Protein AF-0000000074207553 (afdb_homodimer)

Foldseek 3Di:
DQPPVNVCVVVVVVVVVCVCPVVLAPVVDDDQPDHPVLLVVQQQCVQVPWAFLVLVCLQPVDDSVVSVVVVVVCVVVPQKDWDDPPVRDPTITIHGDPVNVVSNVVSVVVVVVVVCVVCVVPDPVVVVVVVVVVVVVVVVVCVVVVHDGGDD/DQPPVNVCVVVVVVVVVCVQPVCLAVVCVVPQPDHPVLLVVQQQCVQVPWAFLVLVCLQPVDDSVVSVVVVVVCVVVPQKDWDDPPVRDPTITIHGDPVNVVSNVVSVVVVVVVVCVVCVVPDPVVVVVVVVVVVVVVVVVCVVVVHDGGDD

Nearest PDB structures (foldseek):
  4zzl-assembly1_B  TM=7.828E-01  e=1.624E-05  Pseudomonas aeruginosa
  4zzl-assembly1_A  TM=8.263E-01  e=2.729E-05  Pseudomonas aeruginosa
  1lnw-assembly7_A  TM=7.487E-01  e=3.315E-05  Pseudomonas aeruginosa
  5h3r-assembly1_B  TM=6.814E-01  e=2.729E-05  Escherichia coli K-12
  7kfq-assembly1_A  TM=6.808E-01  e=2.912E-05  Variovorax paradoxus

Organism: NCBI:txid88382

Sequence (304 aa):
MTSSIDRIEYEGMLFGRHLTTLPAGRSRRRGGLLDPSAYVLLSLLEAGGPSTIAELTAATGLDASTLNRQTAALRKAELAERFDDPEGGPARKLRLSEHGQQQLDEERQASRDSLADLVDDWPEEDRSQFAELLARCNRALEERSGRYWPRPMTSSIDRIEYEGMLFGRHLTTLPAGRSRRRGGLLDPSAYVLLSLLEAGGPSTIAELTAATGLDASTLNRQTAALRKAELAERFDDPEGGPARKLRLSEHGQQQLDEERQASRDSLADLVDDWPEEDRSQFAELLARCNRALEERSGRYWPRP

InterPro domains:
  IPR000835 MarR-type HTH domain [PF12802] (34-88)
  IPR000835 MarR-type HTH domain [SM00347] (26-127)
  IPR036388 Winged helix-like DNA-binding domain superfamily [G3DSA:1.10.10.10] (2-140)
  IPR036390 Winged helix DNA-binding domain superfamily [SSF46785] (25-142)
  IPR052526 HTH-type transcriptional regulators in bedaquiline tolerance [PTHR39515] (34-139)

Structure (mmCIF, N/CA/C/O backbone):
data_AF-0000000074207553-model_v1
#
loop_
_entity.id
_entity.type
_entity.pdbx_description
1 polymer 'DNA-binding MarR family transcriptional regulator'
#
loop_
_atom_site.group_PDB
_atom_site.id
_atom_site.type_symbol
_atom_site.label_atom_id
_atom_site.label_alt_id
_atom_site.label_comp_id
_atom_site.label_asym_id
_atom_site.label_entity_id
_atom_site.label_seq_id
_atom_site.pdbx_PDB_ins_code
_atom_site.Cartn_x
_atom_site.Cartn_y
_atom_site.Cartn_z
_atom_site.occupancy
_atom_site.B_iso_or_equiv
_atom_site.auth_seq_id
_atom_site.auth_comp_id
_atom_site.auth_asym_id
_atom_site.auth_atom_id
_atom_site.pdbx_PDB_model_num
ATOM 1 N N . MET A 1 1 ? 17.469 14.281 14.258 1 50.38 1 MET A N 1
ATOM 2 C CA . MET A 1 1 ? 17.547 13.688 12.93 1 50.38 1 MET A CA 1
ATOM 3 C C . MET A 1 1 ? 16.562 12.531 12.789 1 50.38 1 MET A C 1
ATOM 5 O O . MET A 1 1 ? 16.484 11.664 13.664 1 50.38 1 MET A O 1
ATOM 9 N N . THR A 1 2 ? 15.594 12.695 11.945 1 77.69 2 THR A N 1
ATOM 10 C CA . THR A 1 2 ? 14.586 11.656 11.859 1 77.69 2 THR A CA 1
ATOM 11 C C . THR A 1 2 ? 15.219 10.312 11.508 1 77.69 2 THR A C 1
ATOM 13 O O . THR A 1 2 ? 16.016 10.227 10.578 1 77.69 2 THR A O 1
ATOM 16 N N . SER A 1 3 ? 15.297 9.391 12.477 1 92.56 3 SER A N 1
ATOM 17 C CA . SER A 1 3 ? 15.867 8.062 12.281 1 92.56 3 SER A CA 1
ATOM 18 C C . SER A 1 3 ? 15.422 7.465 10.945 1 92.56 3 SER A C 1
ATOM 20 O O . SER A 1 3 ? 14.469 7.945 10.336 1 92.56 3 SER A O 1
ATOM 22 N N . SER A 1 4 ? 16.312 6.602 10.469 1 96.25 4 SER A N 1
ATOM 23 C CA . SER A 1 4 ? 15.938 5.883 9.25 1 96.25 4 SER A CA 1
ATOM 24 C C . SER A 1 4 ? 14.594 5.18 9.43 1 96.25 4 SER A C 1
ATOM 26 O O . SER A 1 4 ? 13.805 5.094 8.484 1 96.25 4 SER A O 1
ATOM 28 N N . ILE A 1 5 ? 14.305 4.754 10.648 1 95.88 5 ILE A N 1
ATOM 29 C CA . ILE A 1 5 ? 13.047 4.07 10.93 1 95.88 5 ILE A CA 1
ATOM 30 C C . ILE A 1 5 ? 11.883 5.043 10.766 1 95.88 5 ILE A C 1
ATOM 32 O O . ILE A 1 5 ? 10.852 4.695 10.188 1 95.88 5 ILE A O 1
ATOM 36 N N . ASP A 1 6 ? 12.094 6.285 11.289 1 95.94 6 ASP A N 1
ATOM 37 C CA . ASP A 1 6 ? 11.055 7.301 11.156 1 95.94 6 ASP A CA 1
ATOM 38 C C . ASP A 1 6 ? 10.758 7.602 9.688 1 95.94 6 ASP A C 1
ATOM 40 O O . ASP A 1 6 ? 9.594 7.734 9.305 1 95.94 6 ASP A O 1
ATOM 44 N N . ARG A 1 7 ? 11.789 7.691 8.938 1 96.12 7 ARG A N 1
ATOM 45 C CA . ARG A 1 7 ? 11.641 8.016 7.523 1 96.12 7 ARG A CA 1
ATOM 46 C C . ARG A 1 7 ? 11.008 6.855 6.762 1 96.12 7 ARG A C 1
ATOM 48 O O . ARG A 1 7 ? 10.164 7.066 5.891 1 96.12 7 ARG A O 1
ATOM 55 N N . ILE A 1 8 ? 11.367 5.578 7.039 1 96.38 8 ILE A N 1
ATOM 56 C CA . ILE A 1 8 ? 10.773 4.418 6.391 1 96.38 8 ILE A CA 1
ATOM 57 C C . ILE A 1 8 ? 9.281 4.34 6.734 1 96.38 8 ILE A C 1
ATOM 59 O O . ILE A 1 8 ? 8.453 4.043 5.871 1 96.38 8 ILE A O 1
ATOM 63 N N . GLU A 1 9 ? 9.008 4.605 7.984 1 94.69 9 GLU A N 1
ATOM 64 C CA . GLU A 1 9 ? 7.613 4.57 8.414 1 94.69 9 GLU A CA 1
ATOM 65 C C . GLU A 1 9 ? 6.766 5.562 7.621 1 94.69 9 GLU A C 1
ATOM 67 O O . GLU A 1 9 ? 5.73 5.195 7.062 1 94.69 9 GLU A O 1
ATOM 72 N N . TYR A 1 10 ? 7.203 6.801 7.555 1 95 10 TYR A N 1
ATOM 73 C CA . TYR A 1 10 ? 6.422 7.844 6.898 1 95 10 TYR A CA 1
ATOM 74 C C . TYR A 1 10 ? 6.371 7.617 5.391 1 95 10 TYR A C 1
ATOM 76 O O . TYR A 1 10 ? 5.297 7.668 4.785 1 95 10 TYR A O 1
ATOM 84 N N . GLU A 1 11 ? 7.508 7.355 4.781 1 95.88 11 GLU A N 1
ATOM 85 C CA . GLU A 1 11 ? 7.555 7.164 3.334 1 95.88 11 GLU A CA 1
ATOM 86 C C . GLU A 1 11 ? 6.887 5.852 2.93 1 95.88 11 GLU A C 1
ATOM 88 O O . GLU A 1 11 ? 6.312 5.75 1.843 1 95.88 11 GLU A O 1
ATOM 93 N N . GLY A 1 12 ? 6.98 4.836 3.811 1 94.25 12 GLY A N 1
ATOM 94 C CA . GLY A 1 12 ? 6.23 3.607 3.594 1 94.25 12 GLY A CA 1
ATOM 95 C C . GLY A 1 12 ? 4.73 3.814 3.602 1 94.25 12 GLY A C 1
ATOM 96 O O . GLY A 1 12 ? 4.016 3.254 2.768 1 94.25 12 GLY A O 1
ATOM 97 N N . MET A 1 13 ? 4.266 4.602 4.52 1 91.94 13 MET A N 1
ATOM 98 C CA . MET A 1 13 ? 2.85 4.953 4.574 1 91.94 13 MET A CA 1
ATOM 99 C C . MET A 1 13 ? 2.406 5.629 3.281 1 91.94 13 MET A C 1
ATOM 101 O O . MET A 1 13 ? 1.384 5.258 2.701 1 91.94 13 MET A O 1
ATOM 105 N N . LEU A 1 14 ? 3.215 6.602 2.809 1 92.31 14 LEU A N 1
ATOM 106 C CA . LEU A 1 14 ? 2.881 7.324 1.585 1 92.31 14 LEU A CA 1
ATOM 107 C C . LEU A 1 14 ? 2.93 6.395 0.376 1 92.31 14 LEU A C 1
ATOM 109 O O . LEU A 1 14 ? 2.074 6.477 -0.508 1 92.31 14 LEU A O 1
ATOM 113 N N . PHE A 1 15 ? 3.938 5.516 0.337 1 91.88 15 PHE A N 1
ATOM 114 C CA . PHE A 1 15 ? 4.082 4.555 -0.75 1 91.88 15 PHE A CA 1
ATOM 115 C C . PHE A 1 15 ? 2.873 3.631 -0.82 1 91.88 15 PHE A C 1
ATOM 117 O O . PHE A 1 15 ? 2.342 3.375 -1.902 1 91.88 15 PHE A O 1
ATOM 124 N N . GLY A 1 16 ? 2.453 3.131 0.359 1 87.75 16 GLY A N 1
ATOM 125 C CA . GLY A 1 16 ? 1.265 2.297 0.431 1 87.75 16 GLY A CA 1
ATOM 126 C C . GLY A 1 16 ? 0.012 3.002 -0.056 1 87.75 16 GLY A C 1
ATOM 127 O O . GLY A 1 16 ? -0.792 2.416 -0.784 1 87.75 16 GLY A O 1
ATOM 128 N N . ARG A 1 17 ? -0.16 4.199 0.29 1 84.06 17 ARG A N 1
ATOM 129 C CA . ARG A 1 17 ? -1.312 4.988 -0.134 1 84.06 17 ARG A CA 1
ATOM 130 C C . ARG A 1 17 ? -1.323 5.168 -1.647 1 84.06 17 ARG A C 1
ATOM 132 O O . ARG A 1 17 ? -2.377 5.078 -2.281 1 84.06 17 ARG A O 1
ATOM 139 N N . HIS A 1 18 ? -0.189 5.457 -2.234 1 81.56 18 HIS A N 1
ATOM 140 C CA . HIS A 1 18 ? -0.084 5.672 -3.672 1 81.56 18 HIS A CA 1
ATOM 141 C C . HIS A 1 18 ? -0.428 4.406 -4.445 1 81.56 18 HIS A C 1
ATOM 143 O O . HIS A 1 18 ? -1.018 4.473 -5.527 1 81.56 18 HIS A O 1
ATOM 149 N N . LEU A 1 19 ? -0.091 3.338 -3.857 1 77.38 19 LEU A N 1
ATOM 150 C CA . LEU A 1 19 ? -0.333 2.066 -4.531 1 77.38 19 LEU A CA 1
ATOM 151 C C . LEU A 1 19 ? -1.82 1.733 -4.543 1 77.38 19 LEU A C 1
ATOM 153 O O . LEU A 1 19 ? -2.303 1.065 -5.461 1 77.38 19 LEU A O 1
ATOM 157 N N . THR A 1 20 ? -2.48 2.25 -3.531 1 67.69 20 THR A N 1
ATOM 158 C CA . THR A 1 20 ? -3.914 1.981 -3.465 1 67.69 20 THR A CA 1
ATOM 159 C C . THR A 1 20 ? -4.699 3.043 -4.23 1 67.69 20 THR A C 1
ATOM 161 O O . THR A 1 20 ? -5.828 2.801 -4.656 1 67.69 20 THR A O 1
ATOM 164 N N . THR A 1 21 ? -4.207 4.32 -4.293 1 61.66 21 THR A N 1
ATOM 165 C CA . THR A 1 21 ? -4.914 5.418 -4.941 1 61.66 21 THR A CA 1
ATOM 166 C C . THR A 1 21 ? -4.52 5.523 -6.414 1 61.66 21 THR A C 1
ATOM 168 O O . THR A 1 21 ? -5.219 6.156 -7.207 1 61.66 21 THR A O 1
ATOM 171 N N . LEU A 1 22 ? -3.17 5.258 -6.668 1 51.84 22 LEU A N 1
ATOM 172 C CA . LEU A 1 22 ? -2.809 5.406 -8.07 1 51.84 22 LEU A CA 1
ATOM 173 C C . LEU A 1 22 ? -3.844 4.742 -8.977 1 51.84 22 LEU A C 1
ATOM 175 O O . LEU A 1 22 ? -4.406 3.705 -8.617 1 51.84 22 LEU A O 1
ATOM 179 N N . PRO A 1 23 ? -4.336 5.609 -9.742 1 42.75 23 PRO A N 1
ATOM 180 C CA . PRO A 1 23 ? -5.336 5.121 -10.695 1 42.75 23 PRO A CA 1
ATOM 181 C C . PRO A 1 23 ? -5.043 3.699 -11.18 1 42.75 23 PRO A C 1
ATOM 183 O O . PRO A 1 23 ? -5.859 3.105 -11.891 1 42.75 23 PRO A O 1
ATOM 186 N N . ALA A 1 24 ? -3.871 3.242 -11.086 1 38.88 24 ALA A N 1
ATOM 187 C CA . ALA A 1 24 ? -4.094 1.86 -11.5 1 38.88 24 ALA A CA 1
ATOM 188 C C . ALA A 1 24 ? -5.07 1.156 -10.562 1 38.88 24 ALA A C 1
ATOM 190 O O . ALA A 1 24 ? -5.797 0.251 -10.984 1 38.88 24 ALA A O 1
ATOM 191 N N . GLY A 1 25 ? -4.797 1.213 -9.164 1 36.19 25 GLY A N 1
ATOM 192 C CA . GLY A 1 25 ? -5.637 0.43 -8.266 1 36.19 25 GLY A CA 1
ATOM 193 C C . GLY A 1 25 ? -7.043 0.983 -8.133 1 36.19 25 GLY A C 1
ATOM 194 O O . GLY A 1 25 ? -7.859 0.433 -7.395 1 36.19 25 GLY A O 1
ATOM 195 N N . ARG A 1 26 ? -7.18 2.379 -7.719 1 39.16 26 ARG A N 1
ATOM 196 C CA . ARG A 1 26 ? -8.602 2.719 -7.688 1 39.16 26 ARG A CA 1
ATOM 197 C C . ARG A 1 26 ? -9.32 2.176 -8.914 1 39.16 26 ARG A C 1
ATOM 199 O O . ARG A 1 26 ? -9.016 2.572 -10.047 1 39.16 26 ARG A O 1
ATOM 206 N N . SER A 1 27 ? -9.664 1.078 -8.828 1 37.16 27 SER A N 1
ATOM 207 C CA . SER A 1 27 ? -10.703 0.58 -9.719 1 37.16 27 SER A CA 1
ATOM 208 C C . SER A 1 27 ? -11.727 1.664 -10.031 1 37.16 27 SER A C 1
ATOM 210 O O . SER A 1 27 ? -12.617 1.465 -10.859 1 37.16 27 SER A O 1
ATOM 212 N N . ARG A 1 28 ? -12.25 2.473 -8.945 1 38.28 28 ARG A N 1
ATOM 213 C CA . ARG A 1 28 ? -13.289 2.992 -9.836 1 38.28 28 ARG A CA 1
ATOM 214 C C . ARG A 1 28 ? -12.672 3.676 -11.047 1 38.28 28 ARG A C 1
ATOM 216 O O . ARG A 1 28 ? -13.312 4.527 -11.68 1 38.28 28 ARG A O 1
ATOM 223 N N . ARG A 1 29 ? -11.453 4.125 -11.156 1 35.69 29 ARG A N 1
ATOM 224 C CA . ARG A 1 29 ? -11.273 4.855 -12.398 1 35.69 29 ARG A CA 1
ATOM 225 C C . ARG A 1 29 ? -11.922 4.121 -13.57 1 35.69 29 ARG A C 1
ATOM 227 O O . ARG A 1 29 ? -12.008 2.891 -13.562 1 35.69 29 ARG A O 1
ATOM 234 N N . ARG A 1 30 ? -12.148 4.707 -14.484 1 37.94 30 ARG A N 1
ATOM 235 C CA . ARG A 1 30 ? -12.383 4.797 -15.922 1 37.94 30 ARG A CA 1
ATOM 236 C C . ARG A 1 30 ? -11.219 4.191 -16.703 1 37.94 30 ARG A C 1
ATOM 238 O O . ARG A 1 30 ? -10.164 4.805 -16.828 1 37.94 30 ARG A O 1
ATOM 245 N N . GLY A 1 31 ? -11.039 2.852 -16.547 1 47.56 31 GLY A N 1
ATOM 246 C CA . GLY A 1 31 ? -10.383 2.082 -17.594 1 47.56 31 GLY A CA 1
ATOM 247 C C . GLY A 1 31 ? -9.5 0.973 -17.047 1 47.56 31 GLY A C 1
ATOM 248 O O . GLY A 1 31 ? -8.75 0.347 -17.797 1 47.56 31 GLY A O 1
ATOM 249 N N . GLY A 1 32 ? -9.156 0.855 -15.609 1 57.97 32 GLY A N 1
ATOM 250 C CA . GLY A 1 32 ? -8.406 -0.344 -15.266 1 57.97 32 GLY A CA 1
ATOM 251 C C . GLY A 1 32 ? -9.25 -1.604 -15.289 1 57.97 32 GLY A C 1
ATOM 252 O O . GLY A 1 32 ? -10.461 -1.552 -15.055 1 57.97 32 GLY A O 1
ATOM 253 N N . LEU A 1 33 ? -8.539 -2.684 -15.789 1 65.12 33 LEU A N 1
ATOM 254 C CA . LEU A 1 33 ? -9.25 -3.916 -16.109 1 65.12 33 LEU A CA 1
ATOM 255 C C . LEU A 1 33 ? -9.555 -4.715 -14.852 1 65.12 33 LEU A C 1
ATOM 257 O O . LEU A 1 33 ? -10.57 -5.406 -14.781 1 65.12 33 LEU A O 1
ATOM 261 N N . LEU A 1 34 ? -8.656 -4.5 -13.68 1 83.38 34 LEU A N 1
ATOM 262 C CA . LEU A 1 34 ? -8.789 -5.332 -12.484 1 83.38 34 LEU A CA 1
ATOM 263 C C . LEU A 1 34 ? -8.812 -4.473 -11.227 1 83.38 34 LEU A C 1
ATOM 265 O O . LEU A 1 34 ? -8.055 -3.506 -11.109 1 83.38 34 LEU A O 1
ATOM 269 N N . ASP A 1 35 ? -9.711 -4.773 -10.297 1 85.88 35 ASP A N 1
ATOM 270 C CA . ASP A 1 35 ? -9.586 -4.16 -8.977 1 85.88 35 ASP A CA 1
ATOM 271 C C . ASP A 1 35 ? -8.336 -4.664 -8.25 1 85.88 35 ASP A C 1
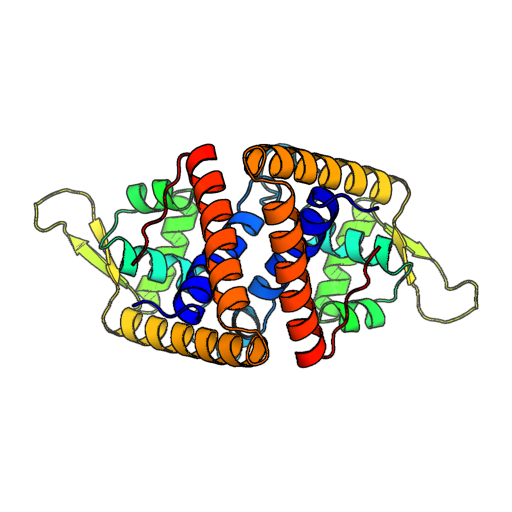ATOM 273 O O . ASP A 1 35 ? -7.773 -5.695 -8.617 1 85.88 35 ASP A O 1
ATOM 277 N N . PRO A 1 36 ? -7.891 -3.922 -7.223 1 86.94 36 PRO A N 1
ATOM 278 C CA . PRO A 1 36 ? -6.641 -4.277 -6.547 1 86.94 36 PRO A CA 1
ATOM 279 C C . PRO A 1 36 ? -6.656 -5.691 -5.977 1 86.94 36 PRO A C 1
ATOM 281 O O . PRO A 1 36 ? -5.656 -6.41 -6.062 1 86.94 36 PRO A O 1
ATOM 284 N N . SER A 1 37 ? -7.77 -6.055 -5.34 1 89.25 37 SER A N 1
ATOM 285 C CA . SER A 1 37 ? -7.836 -7.402 -4.781 1 89.25 37 SER A CA 1
ATOM 286 C C . SER A 1 37 ? -7.754 -8.461 -5.875 1 89.25 37 SER A C 1
ATOM 288 O O . SER A 1 37 ? -7.145 -9.516 -5.68 1 89.25 37 SER A O 1
ATOM 290 N N . ALA A 1 38 ? -8.43 -8.188 -7.035 1 93.5 38 ALA A N 1
ATOM 291 C CA . ALA A 1 38 ? -8.359 -9.102 -8.172 1 93.5 38 ALA A CA 1
ATOM 292 C C . ALA A 1 38 ? -6.93 -9.219 -8.695 1 93.5 38 ALA A C 1
ATOM 294 O O . ALA A 1 38 ? -6.457 -10.32 -8.984 1 93.5 38 ALA A O 1
ATOM 295 N N . TYR A 1 39 ? -6.289 -8.117 -8.844 1 93.81 39 TYR A N 1
ATOM 296 C CA . TYR A 1 39 ? -4.91 -8.109 -9.32 1 93.81 39 TYR A CA 1
ATOM 297 C C . TYR A 1 39 ? -4.012 -8.953 -8.43 1 93.81 39 TYR A C 1
ATOM 299 O O . TYR A 1 39 ? -3.23 -9.773 -8.914 1 93.81 39 TYR A O 1
ATOM 307 N N . VAL A 1 40 ? -4.098 -8.766 -7.121 1 93 40 VAL A N 1
ATOM 308 C CA . VAL A 1 40 ? -3.27 -9.477 -6.152 1 93 40 VAL A CA 1
ATOM 309 C C . VAL A 1 40 ? -3.58 -10.977 -6.203 1 93 40 VAL A C 1
ATOM 311 O O . VAL A 1 40 ? -2.67 -11.805 -6.27 1 93 40 VAL A O 1
ATOM 314 N N . LEU A 1 41 ? -4.84 -11.336 -6.215 1 95.12 41 LEU A N 1
ATOM 315 C CA . LEU A 1 41 ? -5.227 -12.742 -6.18 1 95.12 41 LEU A CA 1
ATOM 316 C C . LEU A 1 41 ? -4.824 -13.445 -7.469 1 95.12 41 LEU A C 1
ATOM 318 O O . LEU A 1 41 ? -4.352 -14.586 -7.438 1 95.12 41 LEU A O 1
ATOM 322 N N . LEU A 1 42 ? -5.062 -12.773 -8.609 1 96.88 42 LEU A N 1
ATOM 323 C CA . LEU A 1 42 ? -4.66 -13.375 -9.875 1 96.88 42 LEU A CA 1
ATOM 324 C C . LEU A 1 42 ? -3.145 -13.547 -9.938 1 96.88 42 LEU A C 1
ATOM 326 O O . LEU A 1 42 ? -2.65 -14.531 -10.492 1 96.88 42 LEU A O 1
ATOM 330 N N . SER A 1 43 ? -2.434 -12.578 -9.422 1 96.25 43 SER A N 1
ATOM 331 C CA . SER A 1 43 ? -0.981 -12.695 -9.359 1 96.25 43 SER A CA 1
ATOM 332 C C . SER A 1 43 ? -0.557 -13.891 -8.523 1 96.25 43 SER A C 1
ATOM 334 O O . SER A 1 43 ? 0.394 -14.594 -8.867 1 96.25 43 SER A O 1
ATOM 336 N N . LEU A 1 44 ? -1.242 -14.078 -7.41 1 95.56 44 LEU A N 1
ATOM 337 C CA . LEU A 1 44 ? -0.97 -15.211 -6.531 1 95.56 44 LEU A CA 1
ATOM 338 C C . LEU A 1 44 ? -1.215 -16.531 -7.25 1 95.56 44 LEU A C 1
ATOM 340 O O . LEU A 1 44 ? -0.387 -17.438 -7.184 1 95.56 44 LEU A O 1
ATOM 344 N N . LEU A 1 45 ? -2.301 -16.641 -7.934 1 96.56 45 LEU A N 1
ATOM 345 C CA . LEU A 1 45 ? -2.645 -17.859 -8.664 1 96.56 45 LEU A CA 1
ATOM 346 C C . LEU A 1 45 ? -1.647 -18.109 -9.789 1 96.56 45 LEU A C 1
ATOM 348 O O . LEU A 1 45 ? -1.297 -19.266 -10.055 1 96.56 45 LEU A O 1
ATOM 352 N N . GLU A 1 46 ? -1.273 -17.047 -10.453 1 97.31 46 GLU A N 1
ATOM 353 C CA . GLU A 1 46 ? -0.307 -17.203 -11.531 1 97.31 46 GLU A CA 1
ATOM 354 C C . GLU A 1 46 ? 1.024 -17.734 -11.016 1 97.31 46 GLU A C 1
ATOM 356 O O . GLU A 1 46 ? 1.578 -18.688 -11.57 1 97.31 46 GLU A O 1
ATOM 361 N N . ALA A 1 47 ? 1.508 -17.156 -9.992 1 95.75 47 ALA A N 1
ATOM 362 C CA . ALA A 1 47 ? 2.83 -17.5 -9.469 1 95.75 47 ALA A CA 1
ATOM 363 C C . ALA A 1 47 ? 2.811 -18.828 -8.742 1 95.75 47 ALA A C 1
ATOM 365 O O . ALA A 1 47 ? 3.773 -19.609 -8.812 1 95.75 47 ALA A O 1
ATOM 366 N N . GLY A 1 48 ? 1.748 -19.141 -8.023 1 94.56 48 GLY A N 1
ATOM 367 C CA . GLY A 1 48 ? 1.688 -20.297 -7.148 1 94.56 48 GLY A CA 1
ATOM 368 C C . GLY A 1 48 ? 0.977 -21.484 -7.773 1 94.56 48 GLY A C 1
ATOM 369 O O . GLY A 1 48 ? 1.065 -22.594 -7.273 1 94.56 48 GLY A O 1
ATOM 370 N N . GLY A 1 49 ? 0.247 -21.188 -8.828 1 94.44 49 GLY A N 1
ATOM 371 C CA . GLY A 1 49 ? -0.548 -22.25 -9.445 1 94.44 49 GLY A CA 1
ATOM 372 C C . GLY A 1 49 ? -1.92 -22.406 -8.82 1 94.44 49 GLY A C 1
ATOM 373 O O . GLY A 1 49 ? -2.311 -21.609 -7.961 1 94.44 49 GLY A O 1
ATOM 374 N N . PRO A 1 50 ? -2.672 -23.359 -9.359 1 94.94 50 PRO A N 1
ATOM 375 C CA . PRO A 1 50 ? -4.012 -23.594 -8.82 1 94.94 50 PRO A CA 1
ATOM 376 C C . PRO A 1 50 ? -4.008 -23.766 -7.301 1 94.94 50 PRO A C 1
ATOM 378 O O . PRO A 1 50 ? -3.105 -24.406 -6.75 1 94.94 50 PRO A O 1
ATOM 381 N N . SER A 1 51 ? -4.961 -23.156 -6.68 1 94.06 51 SER A N 1
ATOM 382 C CA . SER A 1 51 ? -4.969 -23.125 -5.223 1 94.06 51 SER A CA 1
ATOM 383 C C . SER A 1 51 ? -6.383 -23.297 -4.672 1 94.06 51 SER A C 1
ATOM 385 O O . SER A 1 51 ? -7.352 -22.844 -5.273 1 94.06 51 SER A O 1
ATOM 387 N N . THR A 1 52 ? -6.457 -23.969 -3.494 1 92.75 52 THR A N 1
ATOM 388 C CA . THR A 1 52 ? -7.707 -24.031 -2.742 1 92.75 52 THR A CA 1
ATOM 389 C C . THR A 1 52 ? -7.918 -22.766 -1.925 1 92.75 52 THR A C 1
ATOM 391 O O . THR A 1 52 ? -7 -21.953 -1.773 1 92.75 52 THR A O 1
ATOM 394 N N . ILE A 1 53 ? -9.117 -22.641 -1.456 1 93.75 53 ILE A N 1
ATOM 395 C CA . ILE A 1 53 ? -9.406 -21.516 -0.568 1 93.75 53 ILE A CA 1
ATOM 396 C C . ILE A 1 53 ? -8.516 -21.594 0.668 1 93.75 53 ILE A C 1
ATOM 398 O O . ILE A 1 53 ? -8.039 -20.562 1.159 1 93.75 53 ILE A O 1
ATOM 402 N N . ALA A 1 54 ? -8.258 -22.781 1.158 1 93.06 54 ALA A N 1
ATOM 403 C CA . ALA A 1 54 ? -7.391 -22.969 2.322 1 93.06 54 ALA A CA 1
ATOM 404 C C . ALA A 1 54 ? -5.969 -22.516 2.025 1 93.06 54 ALA A C 1
ATOM 406 O O . ALA A 1 54 ? -5.34 -21.844 2.854 1 93.06 54 ALA A O 1
ATOM 407 N N . GLU A 1 55 ? -5.488 -22.812 0.886 1 92.62 55 GLU A N 1
ATOM 408 C CA . GLU A 1 55 ? -4.148 -22.406 0.479 1 92.62 55 GLU A CA 1
ATOM 409 C C . GLU A 1 55 ? -4.066 -20.906 0.276 1 92.62 55 GLU A C 1
ATOM 411 O O . GLU A 1 55 ? -3.064 -20.266 0.631 1 92.62 55 GLU A O 1
ATOM 416 N N . LEU A 1 56 ? -5.086 -20.312 -0.308 1 93.69 56 LEU A N 1
ATOM 417 C CA . LEU A 1 56 ? -5.137 -18.875 -0.474 1 93.69 56 LEU A CA 1
ATOM 418 C C . LEU A 1 56 ? -5.195 -18.172 0.88 1 93.69 56 LEU A C 1
ATOM 420 O O . LEU A 1 56 ? -4.57 -17.125 1.069 1 93.69 56 LEU A O 1
ATOM 424 N N . THR A 1 57 ? -5.965 -18.766 1.788 1 92.81 57 THR A N 1
ATOM 425 C CA . THR A 1 57 ? -6.02 -18.234 3.146 1 92.81 57 THR A CA 1
ATOM 426 C C . THR A 1 57 ? -4.633 -18.25 3.787 1 92.81 57 THR A C 1
ATOM 428 O O . THR A 1 57 ? -4.219 -17.266 4.402 1 92.81 57 THR A O 1
ATOM 431 N N . ALA A 1 58 ? -3.889 -19.312 3.627 1 91.62 58 ALA A N 1
ATOM 432 C CA . ALA A 1 58 ? -2.555 -19.453 4.203 1 91.62 58 ALA A CA 1
ATOM 433 C C . ALA A 1 58 ? -1.596 -18.406 3.637 1 91.62 58 ALA A C 1
ATOM 435 O O . ALA A 1 58 ? -0.745 -17.875 4.355 1 91.62 58 ALA A O 1
ATOM 436 N N . ALA A 1 59 ? -1.766 -18.062 2.389 1 90.06 59 ALA A N 1
ATOM 437 C CA . ALA A 1 59 ? -0.857 -17.125 1.725 1 90.06 59 ALA A CA 1
ATOM 438 C C . ALA A 1 59 ? -1.241 -15.68 2.023 1 90.06 59 ALA A C 1
ATOM 440 O O . ALA A 1 59 ? -0.372 -14.836 2.246 1 90.06 59 ALA A O 1
ATOM 441 N N . THR A 1 60 ? -2.545 -15.367 2.07 1 90.12 60 THR A N 1
ATOM 442 C CA . THR A 1 60 ? -2.992 -13.984 2.123 1 90.12 60 THR A CA 1
ATOM 443 C C . THR A 1 60 ? -3.295 -13.562 3.561 1 90.12 60 THR A C 1
ATOM 445 O O . THR A 1 60 ? -3.326 -12.375 3.873 1 90.12 60 THR A O 1
ATOM 448 N N . GLY A 1 61 ? -3.666 -14.539 4.383 1 90 61 GLY A N 1
ATOM 449 C CA . GLY A 1 61 ? -4.137 -14.25 5.727 1 90 61 GLY A CA 1
ATOM 450 C C . GLY A 1 61 ? -5.59 -13.82 5.77 1 90 61 GLY A C 1
ATOM 451 O O . GLY A 1 61 ? -6.109 -13.469 6.832 1 90 61 GLY A O 1
ATOM 452 N N . LEU A 1 62 ? -6.23 -13.82 4.66 1 90.19 62 LEU A N 1
ATOM 453 C CA . LEU A 1 62 ? -7.648 -13.484 4.602 1 90.19 62 LEU A CA 1
ATOM 454 C C . LEU A 1 62 ? -8.508 -14.664 5.047 1 90.19 62 LEU A C 1
ATOM 456 O O . LEU A 1 62 ? -8.133 -15.82 4.836 1 90.19 62 LEU A O 1
ATOM 460 N N . ASP A 1 63 ? -9.609 -14.344 5.605 1 92.19 63 ASP A N 1
ATOM 461 C CA . ASP A 1 63 ? -10.484 -15.43 6.039 1 92.19 63 ASP A CA 1
ATOM 462 C C . ASP A 1 63 ? -11.258 -16.016 4.859 1 92.19 63 ASP A C 1
ATOM 464 O O . ASP A 1 63 ? -11.336 -15.398 3.795 1 92.19 63 ASP A O 1
ATOM 468 N N . ALA A 1 64 ? -11.805 -17.156 5.121 1 93.81 64 ALA A N 1
ATOM 469 C CA . ALA A 1 64 ? -12.461 -17.922 4.066 1 93.81 64 ALA A CA 1
ATOM 470 C C . ALA A 1 64 ? -13.656 -17.156 3.502 1 93.81 64 ALA A C 1
ATOM 472 O O . ALA A 1 64 ? -13.938 -17.234 2.305 1 93.81 64 ALA A O 1
ATOM 473 N N . SER A 1 65 ? -14.367 -16.453 4.301 1 94.81 65 SER A N 1
ATOM 474 C CA . SER A 1 65 ? -15.523 -15.703 3.832 1 94.81 65 SER A CA 1
ATOM 475 C C . SER A 1 65 ? -15.117 -14.633 2.826 1 94.81 65 SER A C 1
ATOM 477 O O . SER A 1 65 ? -15.758 -14.469 1.784 1 94.81 65 SER A O 1
ATOM 479 N N . THR A 1 66 ? -14.039 -13.953 3.131 1 92.81 66 THR A N 1
ATOM 480 C CA . THR A 1 66 ? -13.523 -12.914 2.246 1 92.81 66 THR A CA 1
ATOM 481 C C . THR A 1 66 ? -13.023 -13.523 0.937 1 92.81 66 THR A C 1
ATOM 483 O O . THR A 1 66 ? -13.344 -13.023 -0.145 1 92.81 66 THR A O 1
ATOM 486 N N . LEU A 1 67 ? -12.32 -14.578 1.06 1 95.06 67 LEU A N 1
ATOM 487 C CA . LEU A 1 67 ? -11.758 -15.203 -0.131 1 95.06 67 LEU A CA 1
ATOM 488 C C . LEU A 1 67 ? -12.852 -15.812 -0.999 1 95.06 67 LEU A C 1
ATOM 490 O O . LEU A 1 67 ? -12.781 -15.758 -2.229 1 95.06 67 LEU A O 1
ATOM 494 N N . ASN A 1 68 ? -13.789 -16.391 -0.379 1 95.19 68 ASN A N 1
ATOM 495 C CA . ASN A 1 68 ? -14.914 -16.922 -1.145 1 95.19 68 ASN A CA 1
ATOM 496 C C . ASN A 1 68 ? -15.617 -15.82 -1.936 1 95.19 68 ASN A C 1
ATOM 498 O O . ASN A 1 68 ? -15.938 -16 -3.113 1 95.19 68 ASN A O 1
ATOM 502 N N . ARG A 1 69 ? -15.82 -14.734 -1.315 1 95.75 69 ARG A N 1
ATOM 503 C CA . ARG A 1 69 ? -16.438 -13.609 -1.997 1 95.75 69 ARG A CA 1
ATOM 504 C C . ARG A 1 69 ? -15.57 -13.109 -3.143 1 95.75 69 ARG A C 1
ATOM 506 O O . ARG A 1 69 ? -16.062 -12.883 -4.25 1 95.75 69 ARG A O 1
ATOM 513 N N . GLN A 1 70 ? -14.344 -12.938 -2.92 1 94.62 70 GLN A N 1
ATOM 514 C CA . GLN A 1 70 ? -13.438 -12.398 -3.926 1 94.62 70 GLN A CA 1
ATOM 515 C C . GLN A 1 70 ? -13.258 -13.375 -5.086 1 94.62 70 GLN A C 1
ATOM 517 O O . GLN A 1 70 ? -13.227 -12.969 -6.25 1 94.62 70 GLN A O 1
ATOM 522 N N . THR A 1 71 ? -13.125 -14.609 -4.758 1 95.94 71 THR A N 1
ATOM 523 C CA . THR A 1 71 ? -12.938 -15.594 -5.82 1 95.94 71 THR A CA 1
ATOM 524 C C . THR A 1 71 ? -14.234 -15.789 -6.605 1 95.94 71 THR A C 1
ATOM 526 O O . THR A 1 71 ? -14.195 -16.047 -7.812 1 95.94 71 THR A O 1
ATOM 529 N N . ALA A 1 72 ? -15.359 -15.719 -5.93 1 95.94 72 ALA A N 1
ATOM 530 C CA . ALA A 1 72 ? -16.641 -15.75 -6.637 1 95.94 72 ALA A CA 1
ATOM 531 C C . ALA A 1 72 ? -16.734 -14.602 -7.637 1 95.94 72 ALA A C 1
ATOM 533 O O . ALA A 1 72 ? -17.203 -14.789 -8.766 1 95.94 72 ALA A O 1
ATOM 534 N N . ALA A 1 73 ? -16.281 -13.445 -7.238 1 95.88 73 ALA A N 1
ATOM 535 C CA . ALA A 1 73 ? -16.281 -12.289 -8.125 1 95.88 73 ALA A CA 1
ATOM 536 C C . ALA A 1 73 ? -15.375 -12.516 -9.328 1 95.88 73 ALA A C 1
ATOM 538 O O . ALA A 1 73 ? -15.711 -12.148 -10.453 1 95.88 73 ALA A O 1
ATOM 539 N N . LEU A 1 74 ? -14.242 -13.141 -9.164 1 96.88 74 LEU A N 1
ATOM 540 C CA . LEU A 1 74 ? -13.32 -13.461 -10.242 1 96.88 74 LEU A CA 1
ATOM 541 C C . LEU A 1 74 ? -13.961 -14.438 -11.227 1 96.88 74 LEU A C 1
ATOM 543 O O . LEU A 1 74 ? -13.805 -14.297 -12.445 1 96.88 74 LEU A O 1
ATOM 547 N N . ARG A 1 75 ? -14.594 -15.398 -10.68 1 96.94 75 ARG A N 1
ATOM 548 C CA . ARG A 1 75 ? -15.242 -16.391 -11.523 1 96.94 75 ARG A CA 1
ATOM 549 C C . ARG A 1 75 ? -16.391 -15.789 -12.312 1 96.94 75 ARG A C 1
ATOM 551 O O . ARG A 1 75 ? -16.547 -16.062 -13.508 1 96.94 75 ARG A O 1
ATOM 558 N N . LYS A 1 76 ? -17.172 -14.992 -11.641 1 96.44 76 LYS A N 1
ATOM 559 C CA . LYS A 1 76 ? -18.281 -14.312 -12.305 1 96.44 76 LYS A CA 1
ATOM 560 C C . LYS A 1 76 ? -17.781 -13.453 -13.469 1 96.44 76 LYS A C 1
ATOM 562 O O . LYS A 1 76 ? -18.422 -13.375 -14.516 1 96.44 76 LYS A O 1
ATOM 567 N N . ALA A 1 77 ? -16.609 -12.891 -13.305 1 96.06 77 ALA A N 1
ATOM 568 C CA . ALA A 1 77 ? -16.016 -12.047 -14.336 1 96.06 77 ALA A CA 1
ATOM 569 C C . ALA A 1 77 ? -15.211 -12.883 -15.328 1 96.06 77 ALA A C 1
ATOM 571 O O . ALA A 1 77 ? -14.562 -12.336 -16.219 1 96.06 77 ALA A O 1
ATOM 572 N N . GLU A 1 78 ? -15.164 -14.188 -15.133 1 97.31 78 GLU A N 1
ATOM 573 C CA . GLU A 1 78 ? -14.508 -15.156 -16 1 97.31 78 GLU A CA 1
ATOM 574 C C . GLU A 1 78 ? -12.992 -14.992 -15.977 1 97.31 78 GLU A C 1
ATOM 576 O O . GLU A 1 78 ? -12.312 -15.234 -16.984 1 97.31 78 GLU A O 1
ATOM 581 N N . LEU A 1 79 ? -12.5 -14.547 -14.914 1 97.88 79 LEU A N 1
ATOM 582 C CA . LEU A 1 79 ? -11.062 -14.344 -14.75 1 97.88 79 LEU A CA 1
ATOM 583 C C . LEU A 1 79 ? -10.398 -15.57 -14.141 1 97.88 79 LEU A C 1
ATOM 585 O O . LEU A 1 79 ? -9.188 -15.742 -14.242 1 97.88 79 LEU A O 1
ATOM 589 N N . ALA A 1 80 ? -11.133 -16.359 -13.469 1 97.56 80 ALA A N 1
ATOM 590 C CA . ALA A 1 80 ? -10.664 -17.609 -12.859 1 97.56 80 ALA A CA 1
ATOM 591 C C . ALA A 1 80 ? -11.711 -18.719 -13.016 1 97.56 80 ALA A C 1
ATOM 593 O O . ALA A 1 80 ? -12.867 -18.438 -13.328 1 97.56 80 ALA A O 1
ATOM 594 N N . GLU A 1 81 ? -11.336 -19.891 -12.82 1 96.06 81 GLU A N 1
ATOM 595 C CA . GLU A 1 81 ? -12.234 -21.047 -12.906 1 96.06 81 GLU A CA 1
ATOM 596 C C . GLU A 1 81 ? -11.891 -22.094 -11.859 1 96.06 81 GLU A C 1
ATOM 598 O O . GLU A 1 81 ? -10.727 -22.219 -11.453 1 96.06 81 GLU A O 1
ATOM 603 N N . ARG A 1 82 ? -12.945 -22.719 -11.469 1 92.5 82 ARG A N 1
ATOM 604 C CA . ARG A 1 82 ? -12.773 -23.844 -10.547 1 92.5 82 ARG A CA 1
ATOM 605 C C . ARG A 1 82 ? -12.703 -25.172 -11.289 1 92.5 82 ARG A C 1
ATOM 607 O O . ARG A 1 82 ? -13.344 -25.344 -12.328 1 92.5 82 ARG A O 1
ATOM 614 N N . PHE A 1 83 ? -11.906 -25.953 -10.812 1 86.94 83 PHE A N 1
ATOM 615 C CA . PHE A 1 83 ? -11.867 -27.281 -11.406 1 86.94 83 PHE A CA 1
ATOM 616 C C . PHE A 1 83 ? -11.656 -28.344 -10.344 1 86.94 83 PHE A C 1
ATOM 618 O O . PHE A 1 83 ? -11.172 -28.047 -9.242 1 86.94 83 PHE A O 1
ATOM 625 N N . ASP A 1 84 ? -12.375 -29.484 -10.641 1 76.31 84 ASP A N 1
ATOM 626 C CA . ASP A 1 84 ? -12.234 -30.609 -9.727 1 76.31 84 ASP A CA 1
ATOM 627 C C . ASP A 1 84 ? -10.805 -31.156 -9.742 1 76.31 84 ASP A C 1
ATOM 629 O O . ASP A 1 84 ? -10.156 -31.203 -10.789 1 76.31 84 ASP A O 1
ATOM 633 N N . ASP A 1 85 ? -10.219 -31.203 -8.57 1 66.06 85 ASP A N 1
ATOM 634 C CA . ASP A 1 85 ? -8.883 -31.781 -8.484 1 66.06 85 ASP A CA 1
ATOM 635 C C . ASP A 1 85 ? -8.82 -33.125 -9.211 1 66.06 85 ASP A C 1
ATOM 637 O O . ASP A 1 85 ? -9.555 -34.062 -8.875 1 66.06 85 ASP A O 1
ATOM 641 N N . PRO A 1 86 ? -8.188 -33.094 -10.445 1 60.38 86 PRO A N 1
ATOM 642 C CA . PRO A 1 86 ? -8.125 -34.375 -11.164 1 60.38 86 PRO A CA 1
ATOM 643 C C . PRO A 1 86 ? -7.684 -35.531 -10.266 1 60.38 86 PRO A C 1
ATOM 645 O O . PRO A 1 86 ? -8.008 -36.688 -10.547 1 60.38 86 PRO A O 1
ATOM 648 N N . GLU A 1 87 ? -6.895 -35.156 -9.367 1 60.56 87 GLU A N 1
ATOM 649 C CA . GLU A 1 87 ? -6.387 -36.219 -8.523 1 60.56 87 GLU A CA 1
ATOM 650 C C . GLU A 1 87 ? -7.445 -36.688 -7.523 1 60.56 87 GLU A C 1
ATOM 652 O O . GLU A 1 87 ? -7.176 -37.562 -6.688 1 60.56 87 GLU A O 1
ATOM 657 N N . GLY A 1 88 ? -8.656 -36.25 -7.742 1 56.31 88 GLY A N 1
ATOM 658 C CA . GLY A 1 88 ? -9.773 -36.844 -7.008 1 56.31 88 GLY A CA 1
ATOM 659 C C . GLY A 1 88 ? -10.039 -36.156 -5.684 1 56.31 88 GLY A C 1
ATOM 660 O O . GLY A 1 88 ? -10.805 -36.656 -4.859 1 56.31 88 GLY A O 1
ATOM 661 N N . GLY A 1 89 ? -9.25 -35.219 -5.375 1 57.5 89 GLY A N 1
ATOM 662 C CA . GLY A 1 89 ? -9.508 -34.719 -4.031 1 57.5 89 GLY A CA 1
ATOM 663 C C . GLY A 1 89 ? -10.656 -33.75 -3.965 1 57.5 89 GLY A C 1
ATOM 664 O O . GLY A 1 89 ? -11.07 -33.188 -4.988 1 57.5 89 GLY A O 1
ATOM 665 N N . PRO A 1 90 ? -11.461 -33.938 -2.854 1 53.81 90 PRO A N 1
ATOM 666 C CA . PRO A 1 90 ? -12.695 -33.156 -2.658 1 53.81 90 PRO A CA 1
ATOM 667 C C . PRO A 1 90 ? -12.492 -31.656 -2.873 1 53.81 90 PRO A C 1
ATOM 669 O O . PRO A 1 90 ? -13.461 -30.922 -3.096 1 53.81 90 PRO A O 1
ATOM 672 N N . ALA A 1 91 ? -11.203 -31.25 -2.729 1 64.62 91 ALA A N 1
ATOM 673 C CA . ALA A 1 91 ? -11.078 -29.797 -2.65 1 64.62 91 ALA A CA 1
ATOM 674 C C . ALA A 1 91 ? -11.023 -29.188 -4.043 1 64.62 91 ALA A C 1
ATOM 676 O O . ALA A 1 91 ? -10.305 -29.672 -4.922 1 64.62 91 ALA A O 1
ATOM 677 N N . ARG A 1 92 ? -12.055 -28.344 -4.422 1 84 92 ARG A N 1
ATOM 678 C CA . ARG A 1 92 ? -12.094 -27.594 -5.672 1 84 92 ARG A CA 1
ATOM 679 C C . ARG A 1 92 ? -11.031 -26.5 -5.688 1 84 92 ARG A C 1
ATOM 681 O O . ARG A 1 92 ? -10.875 -25.781 -4.703 1 84 92 ARG A O 1
ATOM 688 N N . LYS A 1 93 ? -10.109 -26.641 -6.633 1 92.31 93 LYS A N 1
ATOM 689 C CA . LYS A 1 93 ? -9.055 -25.641 -6.766 1 92.31 93 LYS A CA 1
ATOM 690 C C . LYS A 1 93 ? -9.445 -24.547 -7.77 1 92.31 93 LYS A C 1
ATOM 692 O O . LYS A 1 93 ? -10.312 -24.766 -8.617 1 92.31 93 LYS A O 1
ATOM 697 N N . LEU A 1 94 ? -8.852 -23.453 -7.531 1 95.75 94 LEU A N 1
ATOM 698 C CA . LEU A 1 94 ? -9.031 -22.297 -8.398 1 95.75 94 LEU A CA 1
ATOM 699 C C . LEU A 1 94 ? -7.789 -22.047 -9.25 1 95.75 94 LEU A C 1
ATOM 701 O O . LEU A 1 94 ? -6.664 -22.125 -8.742 1 95.75 94 LEU A O 1
ATOM 705 N N . ARG A 1 95 ? -7.953 -21.766 -10.523 1 96.12 95 ARG A N 1
ATOM 706 C CA . ARG A 1 95 ? -6.855 -21.391 -11.398 1 96.12 95 ARG A CA 1
ATOM 707 C C . ARG A 1 95 ? -7.242 -20.188 -12.258 1 96.12 95 ARG A C 1
ATOM 709 O O . ARG A 1 95 ? -8.422 -19.859 -12.383 1 96.12 95 ARG A O 1
ATOM 716 N N . LEU A 1 96 ? -6.234 -19.578 -12.82 1 96.19 96 LEU A N 1
ATOM 717 C CA . LEU A 1 96 ? -6.477 -18.516 -13.789 1 96.19 96 LEU A CA 1
ATOM 718 C C . LEU A 1 96 ? -7.129 -19.078 -15.055 1 96.19 96 LEU A C 1
ATOM 720 O O . LEU A 1 96 ? -6.727 -20.125 -15.547 1 96.19 96 LEU A O 1
ATOM 724 N N . SER A 1 97 ? -8.156 -18.312 -15.477 1 97.5 97 SER A N 1
ATOM 725 C CA . SER A 1 97 ? -8.625 -18.594 -16.828 1 97.5 97 SER A CA 1
ATOM 726 C C . SER A 1 97 ? -7.707 -17.938 -17.875 1 97.5 97 SER A C 1
ATOM 728 O O . SER A 1 97 ? -6.82 -17.156 -17.516 1 97.5 97 SER A O 1
ATOM 730 N N . GLU A 1 98 ? -7.906 -18.328 -19.156 1 97.56 98 GLU A N 1
ATOM 731 C CA . GLU A 1 98 ? -7.176 -17.656 -20.219 1 97.56 98 GLU A CA 1
ATOM 732 C C . GLU A 1 98 ? -7.477 -16.156 -20.234 1 97.56 98 GLU A C 1
ATOM 734 O O . GLU A 1 98 ? -6.566 -15.336 -20.391 1 97.56 98 GLU A O 1
ATOM 739 N N . HIS A 1 99 ? -8.727 -15.859 -20.062 1 97.25 99 HIS A N 1
ATOM 740 C CA . HIS A 1 99 ? -9.141 -14.461 -20 1 97.25 99 HIS A CA 1
ATOM 741 C C . HIS A 1 99 ? -8.516 -13.766 -18.797 1 97.25 99 HIS A C 1
ATOM 743 O O . HIS A 1 99 ? -8.07 -12.617 -18.906 1 97.25 99 HIS A O 1
ATOM 749 N N . GLY A 1 100 ? -8.438 -14.469 -17.688 1 97.31 100 GLY A N 1
ATOM 750 C CA . GLY A 1 100 ? -7.797 -13.938 -16.5 1 97.31 100 GLY A CA 1
ATOM 751 C C . GLY A 1 100 ? -6.32 -13.641 -16.703 1 97.31 100 GLY A C 1
ATOM 752 O O . GLY A 1 100 ? -5.82 -12.609 -16.25 1 97.31 100 GLY A O 1
ATOM 753 N N . GLN A 1 101 ? -5.684 -14.539 -17.406 1 97.94 101 GLN A N 1
ATOM 754 C CA . GLN A 1 101 ? -4.27 -14.344 -17.703 1 97.94 101 GLN A CA 1
ATOM 755 C C . GLN A 1 101 ? -4.066 -13.117 -18.594 1 97.94 101 GLN A C 1
ATOM 757 O O . GLN A 1 101 ? -3.156 -12.32 -18.359 1 97.94 101 GLN A O 1
ATOM 762 N N . GLN A 1 102 ? -4.879 -12.984 -19.562 1 97.12 102 GLN A N 1
ATOM 763 C CA . GLN A 1 102 ? -4.781 -11.859 -20.484 1 97.12 102 GLN A CA 1
ATOM 764 C C . GLN A 1 102 ? -4.98 -10.539 -19.75 1 97.12 102 GLN A C 1
ATOM 766 O O . GLN A 1 102 ? -4.219 -9.586 -19.969 1 97.12 102 GLN A O 1
ATOM 771 N N . GLN A 1 103 ? -6.023 -10.477 -18.906 1 96.19 103 GLN A N 1
ATOM 772 C CA . GLN A 1 103 ? -6.305 -9.25 -18.172 1 96.19 103 GLN A CA 1
ATOM 773 C C . GLN A 1 103 ? -5.18 -8.93 -17.188 1 96.19 103 GLN A C 1
ATOM 775 O O . GLN A 1 103 ? -4.809 -7.762 -17.031 1 96.19 103 GLN A O 1
ATOM 780 N N . LEU A 1 104 ? -4.668 -9.938 -16.562 1 96.25 104 LEU A N 1
ATOM 781 C CA . LEU A 1 104 ? -3.559 -9.75 -15.641 1 96.25 104 LEU A CA 1
ATOM 782 C C . LEU A 1 104 ? -2.328 -9.219 -16.375 1 96.25 104 LEU A C 1
ATOM 784 O O . LEU A 1 104 ? -1.686 -8.273 -15.906 1 96.25 104 LEU A O 1
ATOM 788 N N . ASP A 1 105 ? -2.025 -9.812 -17.5 1 96.31 105 ASP A N 1
ATOM 789 C CA . ASP A 1 105 ? -0.869 -9.383 -18.281 1 96.31 105 ASP A CA 1
ATOM 790 C C . ASP A 1 105 ? -1.012 -7.926 -18.719 1 96.31 105 ASP A C 1
ATOM 792 O O . ASP A 1 105 ? -0.05 -7.156 -18.656 1 96.31 105 ASP A O 1
ATOM 796 N N . GLU A 1 106 ? -2.191 -7.602 -19.141 1 95 106 GLU A N 1
ATOM 797 C CA . GLU A 1 106 ? -2.443 -6.238 -19.594 1 95 106 GLU A CA 1
ATOM 798 C C . GLU A 1 106 ? -2.291 -5.234 -18.453 1 95 106 GLU A C 1
ATOM 800 O O . GLU A 1 106 ? -1.629 -4.207 -18.609 1 95 106 GLU A O 1
ATOM 805 N N . GLU A 1 107 ? -2.912 -5.52 -17.344 1 93.56 107 GLU A N 1
ATOM 806 C CA . GLU A 1 107 ? -2.82 -4.637 -16.188 1 93.56 107 GLU A CA 1
ATOM 807 C C . GLU A 1 107 ? -1.381 -4.523 -15.688 1 93.56 107 GLU A C 1
ATOM 809 O O . GLU A 1 107 ? -0.918 -3.43 -15.359 1 93.56 107 GLU A O 1
ATOM 814 N N . ARG A 1 108 ? -0.727 -5.617 -15.648 1 93.94 108 ARG A N 1
ATOM 815 C CA . ARG A 1 108 ? 0.654 -5.652 -15.172 1 93.94 108 ARG A CA 1
ATOM 816 C C . ARG A 1 108 ? 1.57 -4.859 -16.109 1 93.94 108 ARG A C 1
ATOM 818 O O . ARG A 1 108 ? 2.445 -4.129 -15.641 1 93.94 108 ARG A O 1
ATOM 825 N N . GLN A 1 109 ? 1.359 -5.023 -17.359 1 94.5 109 GLN A N 1
ATOM 826 C CA . GLN A 1 109 ? 2.174 -4.273 -18.312 1 94.5 109 GLN A CA 1
ATOM 827 C C . GLN A 1 109 ? 1.934 -2.771 -18.172 1 94.5 109 GLN A C 1
ATOM 829 O O . GLN A 1 109 ? 2.873 -1.977 -18.266 1 94.5 109 GLN A O 1
ATOM 834 N N . ALA A 1 110 ? 0.681 -2.389 -18 1 91.69 110 ALA A N 1
ATOM 835 C CA . ALA A 1 110 ? 0.375 -0.979 -17.781 1 91.69 110 ALA A CA 1
ATOM 836 C C . ALA A 1 110 ? 1.077 -0.458 -16.531 1 91.69 110 ALA A C 1
ATOM 838 O O . ALA A 1 110 ? 1.615 0.652 -16.531 1 91.69 110 ALA A O 1
ATOM 839 N N . SER A 1 111 ? 1.101 -1.228 -15.492 1 90.88 111 SER A N 1
ATOM 840 C CA . SER A 1 111 ? 1.784 -0.876 -14.25 1 90.88 111 SER A CA 1
ATOM 841 C C . SER A 1 111 ? 3.287 -0.745 -14.461 1 90.88 111 SER A C 1
ATOM 843 O O . SER A 1 111 ? 3.906 0.215 -14 1 90.88 111 SER A O 1
ATOM 845 N N . ARG A 1 112 ? 3.828 -1.66 -15.172 1 93.69 112 ARG A N 1
ATOM 846 C CA . ARG A 1 112 ? 5.266 -1.66 -15.438 1 93.69 112 ARG A CA 1
ATOM 847 C C . ARG A 1 112 ? 5.66 -0.464 -16.297 1 93.69 112 ARG A C 1
ATOM 849 O O . ARG A 1 112 ? 6.703 0.152 -16.062 1 93.69 112 ARG A O 1
ATOM 856 N N . ASP A 1 113 ? 4.824 -0.143 -17.266 1 93.75 113 ASP A N 1
ATOM 857 C CA . ASP A 1 113 ? 5.086 1.027 -18.094 1 93.75 113 ASP A CA 1
ATOM 858 C C . ASP A 1 113 ? 5.07 2.307 -17.266 1 93.75 113 ASP A C 1
ATOM 860 O O . ASP A 1 113 ? 5.938 3.168 -17.422 1 93.75 113 ASP A O 1
ATOM 864 N N . SER A 1 114 ? 4.086 2.41 -16.391 1 90.06 114 SER A N 1
ATOM 865 C CA . SER A 1 114 ? 3.979 3.576 -15.523 1 90.06 114 SER A CA 1
ATOM 866 C C . SER A 1 114 ? 5.172 3.674 -14.578 1 90.06 114 SER A C 1
ATOM 868 O O . SER A 1 114 ? 5.719 4.758 -14.375 1 90.06 114 SER A O 1
ATOM 870 N N . LEU A 1 115 ? 5.57 2.531 -14.031 1 92.19 115 LEU A N 1
ATOM 871 C CA . LEU A 1 115 ? 6.711 2.479 -13.125 1 92.19 115 LEU A CA 1
ATOM 872 C C . LEU A 1 115 ? 8 2.844 -13.852 1 92.19 115 LEU A C 1
ATOM 874 O O . LEU A 1 115 ? 8.844 3.564 -13.305 1 92.19 115 LEU A O 1
ATOM 878 N N . ALA A 1 116 ? 8.133 2.312 -15.039 1 94 116 ALA A N 1
ATOM 879 C CA . ALA A 1 116 ? 9.32 2.629 -15.836 1 94 116 ALA A CA 1
ATOM 880 C C . ALA A 1 116 ? 9.438 4.133 -16.062 1 94 116 ALA A C 1
ATOM 882 O O . ALA A 1 116 ? 10.531 4.695 -15.969 1 94 116 ALA A O 1
ATOM 883 N N . ASP A 1 117 ? 8.289 4.762 -16.312 1 92.69 117 ASP A N 1
ATOM 884 C CA . ASP A 1 117 ? 8.273 6.211 -16.5 1 92.69 117 ASP A CA 1
ATOM 885 C C . ASP A 1 117 ? 8.648 6.93 -15.195 1 92.69 117 ASP A C 1
ATOM 887 O O . ASP A 1 117 ? 9.391 7.914 -15.219 1 92.69 117 ASP A O 1
ATOM 891 N N . LEU A 1 118 ? 8.188 6.418 -14.133 1 91.75 118 LEU A N 1
ATOM 892 C CA . LEU A 1 118 ? 8.367 7.023 -12.82 1 91.75 118 LEU A CA 1
ATOM 893 C C . LEU A 1 118 ? 9.836 7.012 -12.414 1 91.75 118 LEU A C 1
ATOM 895 O O . LEU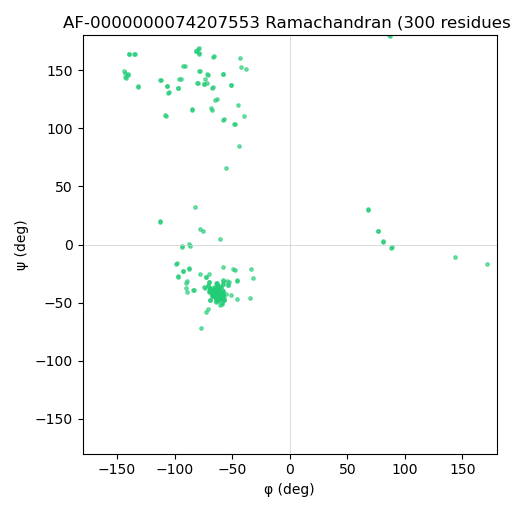 A 1 118 ? 10.328 7.977 -11.82 1 91.75 118 LEU A O 1
ATOM 899 N N . VAL A 1 119 ? 10.562 5.969 -12.758 1 94.25 119 VAL A N 1
ATOM 900 C CA . VAL A 1 119 ? 11.93 5.816 -12.273 1 94.25 119 VAL A CA 1
ATOM 901 C C . VAL A 1 119 ? 12.906 5.945 -13.445 1 94.25 119 VAL A C 1
ATOM 903 O O . VAL A 1 119 ? 14.039 5.453 -13.375 1 94.25 119 VAL A O 1
ATOM 906 N N . ASP A 1 120 ? 12.484 6.516 -14.477 1 93.31 120 ASP A N 1
ATOM 907 C CA . ASP A 1 120 ? 13.234 6.582 -15.734 1 93.31 120 ASP A CA 1
ATOM 908 C C . ASP A 1 120 ? 14.594 7.25 -15.523 1 93.31 120 ASP A C 1
ATOM 910 O O . ASP A 1 120 ? 15.578 6.879 -16.172 1 93.31 120 ASP A O 1
ATOM 914 N N . ASP A 1 121 ? 14.719 8.164 -14.617 1 95.25 121 ASP A N 1
ATOM 915 C CA . ASP A 1 121 ? 15.953 8.914 -14.438 1 95.25 121 ASP A CA 1
ATOM 916 C C . ASP A 1 121 ? 16.844 8.266 -13.375 1 95.25 121 ASP A C 1
ATOM 918 O O . ASP A 1 121 ? 17.922 8.766 -13.078 1 95.25 121 ASP A O 1
ATOM 922 N N . TRP A 1 122 ? 16.375 7.176 -12.766 1 96.62 122 TRP A N 1
ATOM 923 C CA . TRP A 1 122 ? 17.172 6.465 -11.773 1 96.62 122 TRP A CA 1
ATOM 924 C C . TRP A 1 122 ? 18.297 5.668 -12.445 1 96.62 122 TRP A C 1
ATOM 926 O O . TRP A 1 122 ? 18.062 5 -13.453 1 96.62 122 TRP A O 1
ATOM 936 N N . PRO A 1 123 ? 19.516 5.672 -11.883 1 97.19 123 PRO A N 1
ATOM 937 C CA . PRO A 1 123 ? 20.484 4.664 -12.312 1 97.19 123 PRO A CA 1
ATOM 938 C C . PRO A 1 123 ? 19.984 3.236 -12.109 1 97.19 123 PRO A C 1
ATOM 940 O O . PRO A 1 123 ? 19.25 2.967 -11.156 1 97.19 123 PRO A O 1
ATOM 943 N N . GLU A 1 124 ? 20.375 2.361 -12.992 1 96.56 124 GLU A N 1
ATOM 944 C CA . GLU A 1 124 ? 19.969 0.96 -12.891 1 96.56 124 GLU A CA 1
ATOM 945 C C . GLU A 1 124 ? 20.312 0.384 -11.516 1 96.56 124 GLU A C 1
ATOM 947 O O . GLU A 1 124 ? 19.578 -0.44 -10.984 1 96.56 124 GLU A O 1
ATOM 952 N N . GLU A 1 125 ? 21.422 0.836 -10.953 1 97 125 GLU A N 1
ATOM 953 C CA . GLU A 1 125 ? 21.828 0.36 -9.633 1 97 125 GLU A CA 1
ATOM 954 C C . GLU A 1 125 ? 20.797 0.721 -8.57 1 97 125 GLU A C 1
ATOM 956 O O . GLU A 1 125 ? 20.5 -0.082 -7.684 1 97 125 GLU A O 1
ATOM 961 N N . ASP A 1 126 ? 20.219 1.903 -8.633 1 97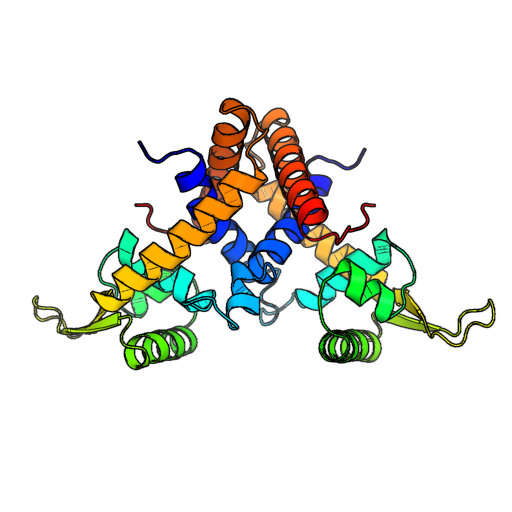.69 126 ASP A N 1
ATOM 962 C CA . ASP A 1 126 ? 19.203 2.326 -7.672 1 97.69 126 ASP A CA 1
ATOM 963 C C . ASP A 1 126 ? 17.906 1.521 -7.848 1 97.69 126 ASP A C 1
ATOM 965 O O . ASP A 1 126 ? 17.266 1.144 -6.863 1 97.69 126 ASP A O 1
ATOM 969 N N . ARG A 1 127 ? 17.562 1.249 -9.141 1 97.56 127 ARG A N 1
ATOM 970 C CA . ARG A 1 127 ? 16.359 0.446 -9.414 1 97.56 127 ARG A CA 1
ATOM 971 C C . ARG A 1 127 ? 16.516 -0.96 -8.844 1 97.56 127 ARG A C 1
ATOM 973 O O . ARG A 1 127 ? 15.609 -1.462 -8.172 1 97.56 127 ARG A O 1
ATOM 980 N N . SER A 1 128 ? 17.641 -1.522 -9.086 1 97.62 128 SER A N 1
ATOM 981 C CA . SER A 1 128 ? 17.922 -2.869 -8.602 1 97.62 128 SER A CA 1
ATOM 982 C C . SER A 1 128 ? 17.938 -2.908 -7.074 1 97.62 128 SER A C 1
ATOM 984 O O . SER A 1 128 ? 17.422 -3.84 -6.461 1 97.62 128 SER A O 1
ATOM 986 N N . GLN A 1 129 ? 18.562 -1.898 -6.492 1 97.75 129 GLN A N 1
ATOM 987 C CA . GLN A 1 129 ? 18.625 -1.822 -5.035 1 97.75 129 GLN A CA 1
ATOM 988 C C . GLN A 1 129 ? 17.234 -1.642 -4.434 1 97.75 129 GLN A C 1
ATOM 990 O O . GLN A 1 129 ? 16.922 -2.232 -3.396 1 97.75 129 GLN A O 1
ATOM 995 N N . PHE A 1 130 ? 16.422 -0.817 -5.051 1 98.06 130 PHE A N 1
ATOM 996 C CA . PHE A 1 130 ? 15.07 -0.616 -4.566 1 98.06 130 PHE A CA 1
ATOM 997 C C . PHE A 1 130 ? 14.289 -1.924 -4.59 1 98.06 130 PHE A C 1
ATOM 999 O O . PHE A 1 130 ? 13.664 -2.301 -3.592 1 98.06 130 PHE A O 1
ATOM 1006 N N . ALA A 1 131 ? 14.367 -2.666 -5.711 1 97.62 131 ALA A N 1
ATOM 1007 C CA . ALA A 1 131 ? 13.703 -3.963 -5.832 1 97.62 131 ALA A CA 1
ATOM 1008 C C . ALA A 1 131 ? 14.18 -4.922 -4.746 1 97.62 131 ALA A C 1
ATOM 1010 O O . ALA A 1 131 ? 13.367 -5.621 -4.129 1 97.62 131 ALA A O 1
ATOM 1011 N N . GLU A 1 132 ? 15.445 -4.934 -4.523 1 97.69 132 GLU A N 1
ATOM 1012 C CA . GLU A 1 132 ? 16.031 -5.855 -3.553 1 97.69 132 GLU A CA 1
ATOM 1013 C C . GLU A 1 132 ? 15.586 -5.523 -2.133 1 97.69 132 GLU A C 1
ATOM 1015 O O . GLU A 1 132 ? 15.258 -6.422 -1.353 1 97.69 132 GLU A O 1
ATOM 1020 N N . LEU A 1 133 ? 15.586 -4.254 -1.759 1 97.94 133 LEU A N 1
ATOM 1021 C CA . LEU A 1 133 ? 15.211 -3.852 -0.407 1 97.94 133 LEU A CA 1
ATOM 1022 C C . LEU A 1 133 ? 13.719 -4.062 -0.167 1 97.94 133 LEU A C 1
ATOM 1024 O O . LEU A 1 133 ? 13.312 -4.445 0.932 1 97.94 133 LEU A O 1
ATOM 1028 N N . LEU A 1 134 ? 12.875 -3.791 -1.214 1 96.94 134 LEU A N 1
ATOM 1029 C CA . LEU A 1 134 ? 11.461 -4.148 -1.125 1 96.94 134 LEU A CA 1
ATOM 1030 C C . LEU A 1 134 ? 11.297 -5.641 -0.861 1 96.94 134 LEU A C 1
ATOM 1032 O O . LEU A 1 134 ? 10.531 -6.035 0.022 1 96.94 134 LEU A O 1
ATOM 1036 N N . ALA A 1 135 ? 12.039 -6.457 -1.604 1 96.94 135 ALA A N 1
ATOM 1037 C CA . ALA A 1 135 ? 11.961 -7.91 -1.469 1 96.94 135 ALA A CA 1
ATOM 1038 C C . ALA A 1 135 ? 12.383 -8.359 -0.072 1 96.94 135 ALA A C 1
ATOM 1040 O O . ALA A 1 135 ? 11.758 -9.234 0.524 1 96.94 135 ALA A O 1
ATOM 1041 N N . ARG A 1 136 ? 13.422 -7.77 0.393 1 96.75 136 ARG A N 1
ATOM 1042 C CA . ARG A 1 136 ? 13.914 -8.109 1.723 1 96.75 136 ARG A CA 1
ATOM 1043 C C . ARG A 1 136 ? 12.883 -7.773 2.795 1 96.75 136 ARG A C 1
ATOM 1045 O O . ARG A 1 136 ? 12.664 -8.555 3.723 1 96.75 136 ARG A O 1
ATOM 1052 N N . CYS A 1 137 ? 12.305 -6.617 2.689 1 95.38 137 CYS A N 1
ATOM 1053 C CA . CYS A 1 137 ? 11.25 -6.223 3.617 1 95.38 137 CYS A CA 1
ATOM 1054 C C . CYS A 1 137 ? 10.086 -7.195 3.564 1 95.38 137 CYS A C 1
ATOM 1056 O O . CYS A 1 137 ? 9.586 -7.629 4.605 1 95.38 137 CYS A O 1
ATOM 1058 N N . ASN A 1 138 ? 9.664 -7.531 2.332 1 94.81 138 ASN A N 1
ATOM 1059 C CA . ASN A 1 138 ? 8.547 -8.461 2.152 1 94.81 138 ASN A CA 1
ATOM 1060 C C . ASN A 1 138 ? 8.867 -9.828 2.74 1 94.81 138 ASN A C 1
ATOM 1062 O O . ASN A 1 138 ? 8.016 -10.445 3.385 1 94.81 138 ASN A O 1
ATOM 1066 N N . ARG A 1 139 ? 10.039 -10.312 2.555 1 94.56 139 ARG A N 1
ATOM 1067 C CA . ARG A 1 139 ? 10.43 -11.625 3.072 1 94.56 139 ARG A CA 1
ATOM 1068 C C . ARG A 1 139 ? 10.445 -11.625 4.598 1 94.56 139 ARG A C 1
ATOM 1070 O O . ARG A 1 139 ? 10.062 -12.609 5.227 1 94.56 139 ARG A O 1
ATOM 1077 N N . ALA A 1 140 ? 10.93 -10.539 5.168 1 93.69 140 ALA A N 1
ATOM 1078 C CA . ALA A 1 140 ? 10.914 -10.422 6.625 1 93.69 140 ALA A CA 1
ATOM 1079 C C . ALA A 1 140 ? 9.492 -10.477 7.164 1 93.69 140 ALA A C 1
ATOM 1081 O O . ALA A 1 140 ? 9.227 -11.117 8.18 1 93.69 140 ALA A O 1
ATOM 1082 N N . LEU A 1 141 ? 8.586 -9.789 6.496 1 92 141 LEU A N 1
ATOM 1083 C CA . LEU A 1 141 ? 7.18 -9.797 6.887 1 92 141 LEU A CA 1
ATOM 1084 C C . LEU A 1 141 ? 6.586 -11.188 6.75 1 92 141 LEU A C 1
ATOM 1086 O O . LEU A 1 141 ? 5.82 -11.633 7.613 1 92 141 LEU A O 1
ATOM 1090 N N . GLU A 1 142 ? 6.914 -11.875 5.676 1 91.94 142 GLU A N 1
ATOM 1091 C CA . GLU A 1 142 ? 6.449 -13.234 5.449 1 91.94 142 GLU A CA 1
ATOM 1092 C C . GLU A 1 142 ? 6.957 -14.18 6.539 1 91.94 142 GLU A C 1
ATOM 1094 O O . GLU A 1 142 ? 6.203 -15.016 7.047 1 91.94 142 GLU A O 1
ATOM 1099 N N . GLU A 1 143 ? 8.164 -14.047 6.895 1 92.19 143 GLU A N 1
ATOM 1100 C CA . GLU A 1 143 ? 8.742 -14.867 7.953 1 92.19 143 GLU A CA 1
ATOM 1101 C C . GLU A 1 143 ? 8.055 -14.617 9.289 1 92.19 143 GLU A C 1
ATOM 1103 O O . GLU A 1 143 ? 7.77 -15.555 10.039 1 92.19 143 GLU A O 1
ATOM 1108 N N . ARG A 1 144 ? 7.773 -13.406 9.578 1 88.19 144 ARG A N 1
ATOM 1109 C CA . ARG A 1 144 ? 7.145 -13.031 10.836 1 88.19 144 ARG A CA 1
ATOM 1110 C C . ARG A 1 144 ? 5.711 -13.547 10.906 1 88.19 144 ARG A C 1
ATOM 1112 O O . ARG A 1 144 ? 5.254 -13.984 11.961 1 88.19 144 ARG A O 1
ATOM 1119 N N . SER A 1 145 ? 5.035 -13.484 9.836 1 87.38 145 SER A N 1
ATOM 1120 C CA . SER A 1 145 ? 3.631 -13.875 9.812 1 87.38 145 SER A CA 1
ATOM 1121 C C . SER A 1 145 ? 3.48 -15.367 9.539 1 87.38 145 SER A C 1
ATOM 1123 O O . SER A 1 145 ? 2.424 -15.953 9.797 1 87.38 145 SER A O 1
ATOM 1125 N N . GLY A 1 146 ? 4.531 -15.953 8.977 1 90.38 146 GLY A N 1
ATOM 1126 C CA . GLY A 1 146 ? 4.457 -17.344 8.562 1 90.38 146 GLY A CA 1
ATOM 1127 C C . GLY A 1 146 ? 3.68 -17.547 7.27 1 90.38 146 GLY A C 1
ATOM 1128 O O . GLY A 1 146 ? 3.285 -18.656 6.941 1 90.38 146 GLY A O 1
ATOM 1129 N N . ARG A 1 147 ? 3.41 -16.438 6.598 1 90.94 147 ARG A N 1
ATOM 1130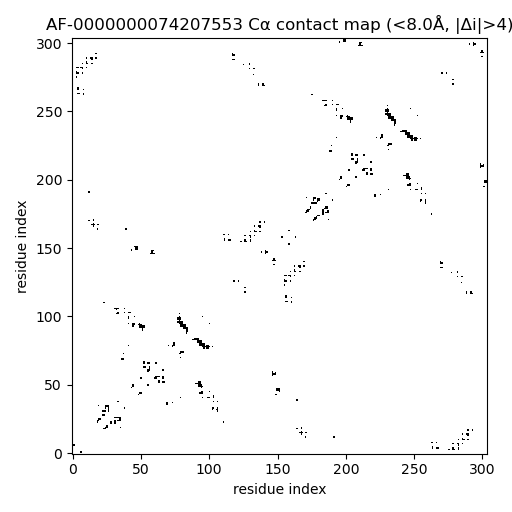 C CA . ARG A 1 147 ? 2.682 -16.469 5.332 1 90.94 147 ARG A CA 1
ATOM 1131 C C . ARG A 1 147 ? 3.607 -16.156 4.16 1 90.94 147 ARG A C 1
ATOM 1133 O O . ARG A 1 147 ? 4.055 -15.016 3.998 1 90.94 147 ARG A O 1
ATOM 1140 N N . TYR A 1 148 ? 3.836 -17.141 3.365 1 91.69 148 TYR A N 1
ATOM 1141 C CA . TYR A 1 148 ? 4.824 -17 2.303 1 91.69 148 TYR A CA 1
ATOM 1142 C C . TYR A 1 148 ? 4.152 -16.844 0.946 1 91.69 148 TYR A C 1
ATOM 1144 O O . TYR A 1 148 ? 3.252 -17.609 0.6 1 91.69 148 TYR A O 1
ATOM 1152 N N . TRP A 1 149 ? 4.559 -15.875 0.235 1 91.69 149 TRP A N 1
ATOM 1153 C CA . TRP A 1 149 ? 4.027 -15.594 -1.095 1 91.69 149 TRP A CA 1
ATOM 1154 C C . TRP A 1 149 ? 4.922 -16.188 -2.176 1 91.69 149 TRP A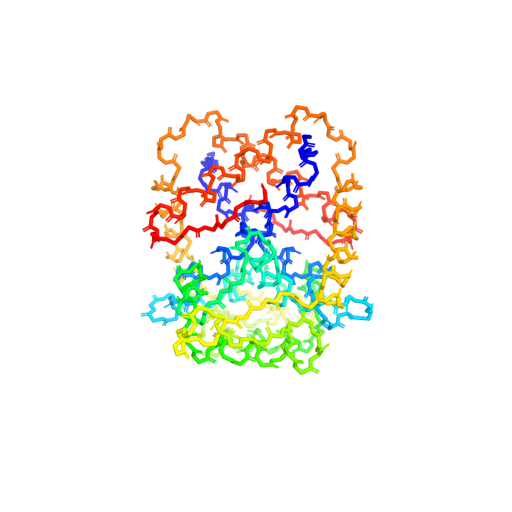 C 1
ATOM 1156 O O . TRP A 1 149 ? 6.148 -16.078 -2.109 1 91.69 149 TRP A O 1
ATOM 1166 N N . PRO A 1 150 ? 4.254 -16.812 -3.109 1 92.75 150 PRO A N 1
ATOM 1167 C CA . PRO A 1 150 ? 5.07 -17.328 -4.207 1 92.75 150 PRO A CA 1
ATOM 1168 C C . PRO A 1 150 ? 5.617 -16.234 -5.117 1 92.75 150 PRO A C 1
ATOM 1170 O O . PRO A 1 150 ? 5 -15.172 -5.246 1 92.75 150 PRO A O 1
ATOM 1173 N N . ARG A 1 151 ? 6.785 -16.438 -5.629 1 91.44 151 ARG A N 1
ATOM 1174 C CA . ARG A 1 151 ? 7.371 -15.555 -6.629 1 91.44 151 ARG A CA 1
ATOM 1175 C C . ARG A 1 151 ? 7.48 -16.25 -7.98 1 91.44 151 ARG A C 1
ATOM 1177 O O . ARG A 1 151 ? 7.688 -17.469 -8.047 1 91.44 151 ARG A O 1
ATOM 1184 N N . PRO A 1 152 ? 7.203 -15.43 -9.086 1 82.81 152 PRO A N 1
ATOM 1185 C CA . PRO A 1 152 ? 7.359 -16.047 -10.406 1 82.81 152 PRO A CA 1
ATOM 1186 C C . PRO A 1 152 ? 8.781 -16.531 -10.664 1 82.81 152 PRO A C 1
ATOM 1188 O O . PRO A 1 152 ? 9.734 -16.016 -10.07 1 82.81 152 PRO A O 1
ATOM 1191 N N . MET B 1 1 ? 15.914 -12.773 -17.078 1 50.69 1 MET B N 1
ATOM 1192 C CA . MET B 1 1 ? 16.156 -12.062 -15.828 1 50.69 1 MET B CA 1
ATOM 1193 C C . MET B 1 1 ? 15.078 -11.008 -15.586 1 50.69 1 MET B C 1
ATOM 1195 O O . MET B 1 1 ? 14.766 -10.211 -16.469 1 50.69 1 MET B O 1
ATOM 1199 N N . THR B 1 2 ? 14.234 -11.266 -14.617 1 78.81 2 THR B N 1
ATOM 1200 C CA . THR B 1 2 ? 13.141 -10.32 -14.438 1 78.81 2 THR B CA 1
ATOM 1201 C C . THR B 1 2 ? 13.672 -8.906 -14.203 1 78.81 2 THR B C 1
ATOM 1203 O O . THR B 1 2 ? 14.586 -8.711 -13.398 1 78.81 2 THR B O 1
ATOM 1206 N N . SER B 1 3 ? 13.531 -8.008 -15.211 1 93.12 3 SER B N 1
ATOM 1207 C CA . SER B 1 3 ? 13.977 -6.625 -15.117 1 93.12 3 SER B CA 1
ATOM 1208 C C . SER B 1 3 ? 13.734 -6.051 -13.727 1 93.12 3 SER B C 1
ATOM 1210 O O . SER B 1 3 ? 12.969 -6.617 -12.945 1 93.12 3 SER B O 1
ATOM 1212 N N . SER B 1 4 ? 14.633 -5.098 -13.43 1 96.25 4 SER B N 1
ATOM 1213 C CA . SER B 1 4 ? 14.414 -4.406 -12.164 1 96.25 4 SER B CA 1
ATOM 1214 C C . SER B 1 4 ? 12.992 -3.859 -12.07 1 96.25 4 SER B C 1
ATOM 1216 O O . SER B 1 4 ? 12.398 -3.85 -10.992 1 96.25 4 SER B O 1
ATOM 1218 N N . ILE B 1 5 ? 12.445 -3.473 -13.219 1 95.88 5 ILE B N 1
ATOM 1219 C CA . ILE B 1 5 ? 11.094 -2.938 -13.25 1 95.88 5 ILE B CA 1
ATOM 1220 C C . ILE B 1 5 ? 10.094 -4.035 -12.875 1 95.88 5 ILE B C 1
ATOM 1222 O O . ILE B 1 5 ? 9.164 -3.795 -12.109 1 95.88 5 ILE B O 1
ATOM 1226 N N . ASP B 1 6 ? 10.344 -5.25 -13.445 1 96 6 ASP B N 1
ATOM 1227 C CA . ASP B 1 6 ? 9.469 -6.375 -13.133 1 96 6 ASP B CA 1
ATOM 1228 C C . ASP B 1 6 ? 9.492 -6.691 -11.633 1 96 6 ASP B C 1
ATOM 1230 O O . ASP B 1 6 ? 8.453 -6.953 -11.031 1 96 6 ASP B O 1
ATOM 1234 N N . ARG B 1 7 ? 10.664 -6.656 -11.094 1 96.06 7 ARG B N 1
ATOM 1235 C CA . ARG B 1 7 ? 10.82 -6.977 -9.68 1 96.06 7 ARG B CA 1
ATOM 1236 C C . ARG B 1 7 ? 10.211 -5.887 -8.797 1 96.06 7 ARG B C 1
ATOM 1238 O O . ARG B 1 7 ? 9.578 -6.184 -7.785 1 96.06 7 ARG B O 1
ATOM 1245 N N . ILE B 1 8 ? 10.375 -4.59 -9.125 1 96.31 8 ILE B N 1
ATOM 1246 C CA . ILE B 1 8 ? 9.781 -3.496 -8.359 1 96.31 8 ILE B CA 1
ATOM 1247 C C . ILE B 1 8 ? 8.258 -3.592 -8.414 1 96.31 8 ILE B C 1
ATOM 1249 O O . ILE B 1 8 ? 7.582 -3.383 -7.406 1 96.31 8 ILE B O 1
ATOM 1253 N N . GLU B 1 9 ? 7.785 -3.902 -9.602 1 94.75 9 GLU B N 1
ATOM 1254 C CA . GLU B 1 9 ? 6.34 -4.031 -9.75 1 94.75 9 GLU B CA 1
ATOM 1255 C C . GLU B 1 9 ? 5.777 -5.105 -8.828 1 94.75 9 GLU B C 1
ATOM 1257 O O . GLU B 1 9 ? 4.832 -4.855 -8.078 1 94.75 9 GLU B O 1
ATOM 1262 N N . TYR B 1 10 ? 6.367 -6.285 -8.859 1 95.06 10 TYR B N 1
ATOM 1263 C CA . TYR B 1 10 ? 5.852 -7.402 -8.07 1 95.06 10 TYR B CA 1
ATOM 1264 C C . TYR B 1 10 ? 6.062 -7.164 -6.582 1 95.06 10 TYR B C 1
ATOM 1266 O O . TYR B 1 10 ? 5.137 -7.336 -5.781 1 95.06 10 TYR B O 1
ATOM 1274 N N . GLU B 1 11 ? 7.258 -6.77 -6.195 1 95.94 11 GLU B N 1
ATOM 1275 C CA . GLU B 1 11 ? 7.555 -6.559 -4.785 1 95.94 11 GLU B CA 1
ATOM 1276 C C . GLU B 1 11 ? 6.832 -5.328 -4.246 1 95.94 11 GLU B C 1
ATOM 1278 O O . GLU B 1 11 ? 6.473 -5.277 -3.066 1 95.94 11 GLU B O 1
ATOM 1283 N N . GLY B 1 12 ? 6.645 -4.309 -5.113 1 94.19 12 GLY B N 1
ATOM 1284 C CA . GLY B 1 12 ? 5.816 -3.17 -4.742 1 94.19 12 GLY B CA 1
ATOM 1285 C C . GLY B 1 12 ? 4.375 -3.549 -4.465 1 94.19 12 GLY B C 1
ATOM 1286 O O . GLY B 1 12 ? 3.773 -3.064 -3.504 1 94.19 12 GLY B O 1
ATOM 1287 N N . MET B 1 13 ? 3.832 -4.398 -5.289 1 91.94 13 MET B N 1
ATOM 1288 C CA . MET B 1 13 ? 2.482 -4.91 -5.078 1 91.94 13 MET B CA 1
ATOM 1289 C C . MET B 1 13 ? 2.373 -5.617 -3.729 1 91.94 13 MET B C 1
ATOM 1291 O O . MET B 1 13 ? 1.445 -5.359 -2.961 1 91.94 13 MET B O 1
ATOM 1295 N N . LEU B 1 14 ? 3.365 -6.477 -3.422 1 92.31 14 LEU B N 1
ATOM 1296 C CA . LEU B 1 14 ? 3.357 -7.219 -2.166 1 92.31 14 LEU B CA 1
ATOM 1297 C C . LEU B 1 14 ? 3.529 -6.273 -0.979 1 92.31 14 LEU B C 1
ATOM 1299 O O . LEU B 1 14 ? 2.871 -6.441 0.051 1 92.31 14 LEU B O 1
ATOM 1303 N N . PHE B 1 15 ? 4.422 -5.289 -1.131 1 91.88 15 PHE B N 1
ATOM 1304 C CA . PHE B 1 15 ? 4.664 -4.305 -0.081 1 91.88 15 PHE B CA 1
ATOM 1305 C C . PHE B 1 15 ? 3.395 -3.521 0.229 1 91.88 15 PHE B C 1
ATOM 1307 O O . PHE B 1 15 ? 3.055 -3.316 1.396 1 91.88 15 PHE B O 1
ATOM 1314 N N . GLY B 1 16 ? 2.697 -3.088 -0.851 1 87.62 16 GLY B N 1
ATOM 1315 C CA . GLY B 1 16 ? 1.431 -2.395 -0.686 1 87.62 16 GLY B CA 1
ATOM 1316 C C . GLY B 1 16 ? 0.38 -3.229 0.022 1 87.62 16 GLY B C 1
ATOM 1317 O O . GLY B 1 16 ? -0.335 -2.727 0.892 1 87.62 16 GLY B O 1
ATOM 1318 N N . ARG B 1 17 ? 0.286 -4.438 -0.301 1 84.12 17 ARG B N 1
ATOM 1319 C CA . ARG B 1 17 ? -0.668 -5.344 0.326 1 84.12 17 ARG B CA 1
ATOM 1320 C C . ARG B 1 17 ? -0.373 -5.508 1.812 1 84.12 17 ARG B C 1
ATOM 1322 O O . ARG B 1 17 ? -1.291 -5.527 2.635 1 84.12 17 ARG B O 1
ATOM 1329 N N . HIS B 1 18 ? 0.886 -5.664 2.174 1 81.44 18 HIS B N 1
ATOM 1330 C CA . HIS B 1 18 ? 1.285 -5.848 3.564 1 81.44 18 HIS B CA 1
ATOM 1331 C C . HIS B 1 18 ? 0.949 -4.621 4.402 1 81.44 18 HIS B C 1
ATOM 1333 O O . HIS B 1 18 ? 0.594 -4.742 5.578 1 81.44 18 HIS B O 1
ATOM 1339 N N . LEU B 1 19 ? 1.04 -3.529 3.77 1 77.25 19 LEU B N 1
ATOM 1340 C CA . LEU B 1 19 ? 0.783 -2.285 4.488 1 77.25 19 LEU B CA 1
ATOM 1341 C C . LEU B 1 19 ? -0.705 -2.125 4.781 1 77.25 19 LEU B C 1
ATOM 1343 O O . LEU B 1 19 ? -1.082 -1.503 5.777 1 77.25 19 LEU B O 1
ATOM 1347 N N . THR B 1 20 ? -1.489 -2.738 3.902 1 67.44 20 THR B N 1
ATOM 1348 C CA . THR B 1 20 ? -2.93 -2.629 4.105 1 67.44 20 THR B CA 1
ATOM 1349 C C . THR B 1 20 ? -3.441 -3.768 4.984 1 67.44 20 THR B C 1
ATOM 1351 O O . THR B 1 20 ? -4.488 -3.645 5.617 1 67.44 20 THR B O 1
ATOM 1354 N N . THR B 1 21 ? -2.834 -5.008 4.898 1 61.44 21 THR B N 1
ATOM 1355 C CA . THR B 1 21 ? -3.303 -6.18 5.629 1 61.44 21 THR B CA 1
ATOM 1356 C C . THR B 1 21 ? -2.635 -6.27 7 1 61.44 21 THR B C 1
ATOM 1358 O O . THR B 1 21 ? -3.084 -7.02 7.867 1 61.44 21 THR B O 1
ATOM 1361 N N . LEU B 1 22 ? -1.318 -5.961 7.023 1 51.31 22 LEU B N 1
ATOM 1362 C CA . LEU B 1 22 ? -0.702 -6.121 8.336 1 51.31 22 LEU B CA 1
ATOM 1363 C C . LEU B 1 22 ? -1.641 -5.641 9.438 1 51.31 22 LEU B C 1
ATOM 1365 O O . LEU B 1 22 ? -2.279 -4.594 9.305 1 51.31 22 LEU B O 1
ATOM 1369 N N . PRO B 1 23 ? -2.051 -6.727 10.133 1 42.47 23 PRO B N 1
ATOM 1370 C CA . PRO B 1 23 ? -2.859 -6.402 11.312 1 42.47 23 PRO B CA 1
ATOM 1371 C C . PRO B 1 23 ? -2.461 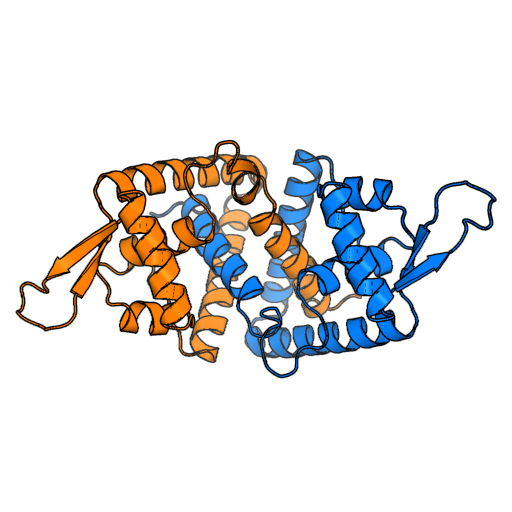-5.078 11.953 1 42.47 23 PRO B C 1
ATOM 1373 O O . PRO B 1 23 ? -3.098 -4.637 12.914 1 42.47 23 PRO B O 1
ATOM 1376 N N . ALA B 1 24 ? -1.291 -4.723 11.836 1 39.41 24 ALA B N 1
ATOM 1377 C CA . ALA B 1 24 ? -1.348 -3.428 12.516 1 39.41 24 ALA B CA 1
ATOM 1378 C C . ALA B 1 24 ? -2.482 -2.57 11.969 1 39.41 24 ALA B C 1
ATOM 1380 O O . ALA B 1 24 ? -3.045 -1.738 12.68 1 39.41 24 ALA B O 1
ATOM 1381 N N . GLY B 1 25 ? -2.643 -2.549 10.617 1 36.19 25 GLY B N 1
ATOM 1382 C CA . GLY B 1 25 ? -3.707 -1.721 10.078 1 36.19 25 GLY B CA 1
ATOM 1383 C C . GLY B 1 25 ? -5.082 -2.336 10.234 1 36.19 25 GLY B C 1
ATOM 1384 O O . GLY B 1 25 ? -6.02 -1.67 10.688 1 36.19 25 GLY B O 1
ATOM 1385 N N . ARG B 1 26 ? -5.527 -3.553 9.406 1 39.19 26 ARG B N 1
ATOM 1386 C CA . ARG B 1 26 ? -6.898 -4.039 9.539 1 39.19 26 ARG B CA 1
ATOM 1387 C C . ARG B 1 26 ? -7.105 -4.746 10.875 1 39.19 26 ARG B C 1
ATOM 1389 O O . ARG B 1 26 ? -8.234 -4.875 11.344 1 39.19 26 ARG B O 1
ATOM 1396 N N . SER B 1 27 ? -6.309 -5.766 11.078 1 37.28 27 SER B N 1
ATOM 1397 C CA . SER B 1 27 ? -6.582 -6.426 12.344 1 37.28 27 SER B CA 1
ATOM 1398 C C . SER B 1 27 ? -6.738 -5.41 13.477 1 37.28 27 SER B C 1
ATOM 1400 O O . SER B 1 27 ? -7.199 -5.754 14.562 1 37.28 27 SER B O 1
ATOM 1402 N N . ARG B 1 28 ? -5.801 -4.492 13.5 1 38.94 28 ARG B N 1
ATOM 1403 C CA . ARG B 1 28 ? -5.961 -3.602 14.641 1 38.94 28 ARG B CA 1
ATOM 1404 C C . ARG B 1 28 ? -7.305 -2.885 14.594 1 38.94 28 ARG B C 1
ATOM 1406 O O . ARG B 1 28 ? -7.562 -1.982 15.398 1 38.94 28 ARG B O 1
ATOM 1413 N N . ARG B 1 29 ? -8.07 -3.209 13.695 1 37.91 29 ARG B N 1
ATOM 1414 C CA . ARG B 1 29 ? -9.352 -2.908 14.336 1 37.91 29 ARG B CA 1
ATOM 1415 C C . ARG B 1 29 ? -9.477 -3.645 15.664 1 37.91 29 ARG B C 1
ATOM 1417 O O . ARG B 1 29 ? -10.211 -3.205 16.562 1 37.91 29 ARG B O 1
ATOM 1424 N N . ARG B 1 30 ? -9.039 -4.988 15.672 1 39.25 30 ARG B N 1
ATOM 1425 C CA . ARG B 1 30 ? -9.234 -5.57 17 1 39.25 30 ARG B CA 1
ATOM 1426 C C . ARG B 1 30 ? -8.086 -5.207 17.922 1 39.25 30 ARG B C 1
ATOM 1428 O O . ARG B 1 30 ? -8.086 -5.582 19.109 1 39.25 30 ARG B O 1
ATOM 1435 N N . GLY B 1 31 ? -7.535 -3.9 17.609 1 48.56 31 GLY B N 1
ATOM 1436 C CA . GLY B 1 31 ? -6.758 -3.23 18.641 1 48.56 31 GLY B CA 1
ATOM 1437 C C . GLY B 1 31 ? -6.062 -1.977 18.141 1 48.56 31 GLY B C 1
ATOM 1438 O O . GLY B 1 31 ? -5.301 -1.348 18.875 1 48.56 31 GLY B O 1
ATOM 1439 N N . GLY B 1 32 ? -5.957 -1.848 16.766 1 58.12 32 GLY B N 1
ATOM 1440 C CA . GLY B 1 32 ? -5.398 -0.559 16.391 1 58.12 32 GLY B CA 1
ATOM 1441 C C . GLY B 1 32 ? -6.359 0.595 16.609 1 58.12 32 GLY B C 1
ATOM 1442 O O . GLY B 1 32 ? -7.578 0.41 16.578 1 58.12 32 GLY B O 1
ATOM 1443 N N . LEU B 1 33 ? -5.652 1.667 17.125 1 65.19 33 LEU B N 1
ATOM 1444 C CA . LEU B 1 33 ? -6.422 2.816 17.578 1 65.19 33 LEU B CA 1
ATOM 1445 C C . LEU B 1 33 ? -7.047 3.561 16.406 1 65.19 33 LEU B C 1
ATOM 1447 O O . LEU B 1 33 ? -8.141 4.117 16.531 1 65.19 33 LEU B O 1
ATOM 1451 N N . LEU B 1 34 ? -6.328 3.398 15.117 1 83.56 34 LEU B N 1
ATOM 1452 C CA . LEU B 1 34 ? -6.781 4.195 13.984 1 83.56 34 LEU B CA 1
ATOM 1453 C C . LEU B 1 34 ? -6.949 3.326 12.742 1 83.56 34 LEU B C 1
ATOM 1455 O O . LEU B 1 34 ? -6.125 2.445 12.477 1 83.56 34 LEU B O 1
ATOM 1459 N N . ASP B 1 35 ? -8.031 3.498 12.023 1 86.06 35 ASP B N 1
ATOM 1460 C CA . ASP B 1 35 ? -8.094 2.891 10.695 1 86.06 35 ASP B CA 1
ATOM 1461 C C . ASP B 1 35 ? -7.07 3.525 9.758 1 86.06 35 ASP B C 1
ATOM 1463 O O . ASP B 1 35 ? -6.566 4.617 10.023 1 86.06 35 ASP B O 1
ATOM 1467 N N . PRO B 1 36 ? -6.758 2.838 8.648 1 87.06 36 PRO B N 1
ATOM 1468 C CA . PRO B 1 36 ? -5.707 3.326 7.75 1 87.06 36 PRO B CA 1
ATOM 1469 C C . PRO B 1 36 ? -5.996 4.727 7.211 1 87.06 36 PRO B C 1
ATOM 1471 O O . PRO B 1 36 ? -5.09 5.555 7.117 1 87.06 36 PRO B O 1
ATOM 1474 N N . SER B 1 37 ? -7.242 4.953 6.797 1 89.25 37 SER B N 1
ATOM 1475 C CA . SER B 1 37 ? -7.57 6.273 6.277 1 89.25 37 SER B CA 1
ATOM 1476 C C . SER B 1 37 ? -7.398 7.348 7.348 1 89.25 37 SER B C 1
ATOM 1478 O O . SER B 1 37 ? -6.965 8.461 7.055 1 89.25 37 SER B O 1
ATOM 1480 N N . ALA B 1 38 ? -7.781 7.004 8.617 1 93.5 38 ALA B N 1
ATOM 1481 C CA . ALA B 1 38 ? -7.602 7.934 9.727 1 93.5 38 ALA B CA 1
ATOM 1482 C C . ALA B 1 38 ? -6.121 8.219 9.969 1 93.5 38 ALA B C 1
ATOM 1484 O O . ALA B 1 38 ? -5.727 9.367 10.18 1 93.5 38 ALA B O 1
ATOM 1485 N N . TYR B 1 39 ? -5.348 7.199 9.984 1 93.81 39 TYR B N 1
ATOM 1486 C CA . TYR B 1 39 ? -3.912 7.348 10.195 1 93.81 39 TYR B CA 1
ATOM 1487 C C . TYR B 1 39 ? -3.303 8.281 9.148 1 93.81 39 TYR B C 1
ATOM 1489 O O . TYR B 1 39 ? -2.537 9.18 9.492 1 93.81 39 TYR B O 1
ATOM 1497 N N . VAL B 1 40 ? -3.613 8.078 7.883 1 93 40 VAL B N 1
ATOM 1498 C CA . VAL B 1 40 ? -3.07 8.859 6.781 1 93 40 VAL B CA 1
ATOM 1499 C C . VAL B 1 40 ? -3.533 10.312 6.902 1 93 40 VAL B C 1
ATOM 1501 O O . VAL B 1 40 ? -2.725 11.242 6.797 1 93 40 VAL B O 1
ATOM 1504 N N . LEU B 1 41 ? -4.793 10.531 7.16 1 95.06 41 LEU B N 1
ATOM 1505 C CA . LEU B 1 41 ? -5.336 11.883 7.215 1 95.06 41 LEU B CA 1
ATOM 1506 C C . LEU B 1 41 ? -4.777 12.648 8.414 1 95.06 41 LEU B C 1
ATOM 1508 O O . LEU B 1 41 ? -4.453 13.828 8.305 1 95.06 41 LEU B O 1
ATOM 1512 N N . LEU B 1 42 ? -4.703 11.969 9.562 1 96.88 42 LEU B N 1
ATOM 1513 C CA . LEU B 1 42 ? -4.137 12.625 10.742 1 96.88 42 LEU B CA 1
ATOM 1514 C C . LEU B 1 42 ? -2.668 12.961 10.516 1 96.88 42 LEU B C 1
ATOM 1516 O O . LEU B 1 42 ? -2.191 14 10.977 1 96.88 42 LEU B O 1
ATOM 1520 N N . SER B 1 43 ? -1.974 12.078 9.859 1 96.31 43 SER B N 1
ATOM 1521 C CA . SER B 1 43 ? -0.582 12.352 9.523 1 96.31 43 SER B CA 1
ATOM 1522 C C . SER B 1 43 ? -0.465 13.586 8.633 1 96.31 43 SER B C 1
ATOM 1524 O O . SER B 1 43 ? 0.448 14.398 8.797 1 96.31 43 SER B O 1
ATOM 1526 N N . LEU B 1 44 ? -1.369 13.68 7.68 1 95.69 44 LEU B N 1
ATOM 1527 C CA . LEU B 1 44 ? -1.4 14.82 6.773 1 95.69 44 LEU B CA 1
ATOM 1528 C C . LEU B 1 44 ? -1.652 16.109 7.543 1 95.69 44 LEU B C 1
ATOM 1530 O O . LEU B 1 44 ? -0.96 17.109 7.332 1 95.69 44 LEU B O 1
ATOM 1534 N N . LEU B 1 45 ? -2.584 16.109 8.414 1 96.56 45 LEU B N 1
ATOM 1535 C CA . LEU B 1 45 ? -2.918 17.281 9.211 1 96.56 45 LEU B CA 1
ATOM 1536 C C . LEU B 1 45 ? -1.761 17.672 10.125 1 96.56 45 LEU B C 1
ATOM 1538 O O . LEU B 1 45 ? -1.499 18.859 10.336 1 96.56 45 LEU B O 1
ATOM 1542 N N . GLU B 1 46 ? -1.146 16.672 10.695 1 97.31 46 GLU B N 1
ATOM 1543 C CA . GLU B 1 46 ? -0.013 16.953 11.578 1 97.31 46 GLU B CA 1
ATOM 1544 C C . GLU B 1 46 ? 1.124 17.625 10.82 1 97.31 46 GLU B C 1
ATOM 1546 O O . GLU B 1 46 ? 1.661 18.641 11.266 1 97.31 46 GLU B O 1
ATOM 1551 N N . ALA B 1 47 ? 1.459 17.078 9.727 1 95.81 47 ALA B N 1
ATOM 1552 C CA . ALA B 1 47 ? 2.609 17.562 8.961 1 95.81 47 ALA B CA 1
ATOM 1553 C C . ALA B 1 47 ? 2.297 18.891 8.266 1 95.81 47 ALA B C 1
ATOM 1555 O O . ALA B 1 47 ? 3.16 19.75 8.164 1 95.81 47 ALA B O 1
ATOM 1556 N N . GLY B 1 48 ? 1.088 19.047 7.77 1 94.69 48 GLY B N 1
ATOM 1557 C CA . GLY B 1 48 ? 0.727 20.188 6.934 1 94.69 48 GLY B CA 1
ATOM 1558 C C . GLY B 1 48 ? 0.023 21.297 7.699 1 94.69 48 GLY B C 1
ATOM 1559 O O . GLY B 1 48 ? -0.117 22.406 7.195 1 94.69 48 GLY B O 1
ATOM 1560 N N . GLY B 1 49 ? -0.449 20.953 8.867 1 94.44 49 GLY B N 1
ATOM 1561 C CA . GLY B 1 49 ? -1.223 21.906 9.633 1 94.44 49 GLY B CA 1
ATOM 1562 C C . GLY B 1 49 ? -2.699 21.906 9.289 1 94.44 49 GLY B C 1
ATOM 1563 O O . GLY B 1 49 ? -3.156 21.062 8.508 1 94.44 49 GLY B O 1
ATOM 1564 N N . PRO B 1 50 ? -3.426 22.766 9.977 1 95 50 PRO B N 1
ATOM 1565 C CA . PRO B 1 50 ? -4.863 22.844 9.711 1 95 50 PRO B CA 1
ATOM 1566 C C . PRO B 1 50 ? -5.176 23.016 8.219 1 95 50 PRO B C 1
ATOM 1568 O O . PRO B 1 50 ? -4.477 23.734 7.516 1 95 50 PRO B O 1
ATOM 1571 N N . SER B 1 51 ? -6.156 22.297 7.781 1 94.19 51 SER B N 1
ATOM 1572 C CA . SER B 1 51 ? -6.441 22.234 6.348 1 94.19 51 SER B CA 1
ATOM 1573 C C . SER B 1 51 ? -7.941 22.25 6.082 1 94.19 51 SER B C 1
ATOM 1575 O O . SER B 1 51 ? -8.719 21.688 6.852 1 94.19 51 SER B O 1
ATOM 1577 N N . THR B 1 52 ? -8.328 22.891 4.945 1 92.88 52 THR B N 1
ATOM 1578 C CA . THR B 1 52 ? -9.695 22.812 4.449 1 92.88 52 THR B CA 1
ATOM 1579 C C . THR B 1 52 ? -9.914 21.516 3.674 1 92.88 52 THR B C 1
ATOM 1581 O O . THR B 1 52 ? -8.961 20.812 3.342 1 92.88 52 THR B O 1
ATOM 1584 N N . ILE B 1 53 ? -11.172 21.25 3.443 1 93.75 53 ILE B N 1
ATOM 1585 C CA . ILE B 1 53 ? -11.5 20.078 2.617 1 93.75 53 ILE B CA 1
ATOM 1586 C C . ILE B 1 53 ? -10.867 20.25 1.233 1 93.75 53 ILE B C 1
ATOM 1588 O O . ILE B 1 53 ? -10.375 19.281 0.65 1 93.75 53 ILE B O 1
ATOM 1592 N N . ALA B 1 54 ? -10.836 21.469 0.722 1 93.12 54 ALA B N 1
ATOM 1593 C CA . ALA B 1 54 ? -10.234 21.734 -0.583 1 93.12 54 ALA B CA 1
ATOM 1594 C C . ALA B 1 54 ? -8.734 21.453 -0.57 1 93.12 54 ALA B C 1
ATOM 1596 O O . ALA B 1 54 ? -8.211 20.844 -1.51 1 93.12 54 ALA B O 1
ATOM 1597 N N . GLU B 1 55 ? -8.086 21.812 0.463 1 92.75 55 GLU B N 1
ATOM 1598 C CA . GLU B 1 55 ? -6.656 21.562 0.603 1 92.75 55 GLU B CA 1
ATOM 1599 C C . GLU B 1 55 ? -6.371 20.062 0.77 1 92.75 55 GLU B C 1
ATOM 1601 O O . GLU B 1 55 ? -5.391 19.562 0.226 1 92.75 55 GLU B O 1
ATOM 1606 N N . LEU B 1 56 ? -7.191 19.391 1.519 1 93.88 56 LEU B N 1
ATOM 1607 C CA . LEU B 1 56 ? -7.047 17.938 1.675 1 93.88 56 LEU B CA 1
ATOM 1608 C C . LEU B 1 56 ? -7.281 17.234 0.35 1 93.88 56 LEU B C 1
ATOM 1610 O O . LEU B 1 56 ? -6.59 16.25 0.033 1 93.88 56 LEU B O 1
ATOM 1614 N N . THR B 1 57 ? -8.273 17.734 -0.384 1 92.81 57 THR B N 1
ATOM 1615 C CA . THR B 1 57 ? -8.523 17.172 -1.713 1 92.81 57 THR B CA 1
ATOM 1616 C C . THR B 1 57 ? -7.297 17.344 -2.604 1 92.81 57 THR B C 1
ATOM 1618 O O . THR B 1 57 ? -6.902 16.406 -3.297 1 92.81 57 THR B O 1
ATOM 1621 N N . ALA B 1 58 ? -6.66 18.469 -2.572 1 91.75 58 ALA B N 1
ATOM 1622 C CA . ALA B 1 58 ? -5.484 18.766 -3.389 1 91.75 58 ALA B CA 1
ATOM 1623 C C . ALA B 1 58 ? -4.324 17.844 -3.027 1 91.75 58 ALA B C 1
ATOM 1625 O O . ALA B 1 58 ? -3.574 17.406 -3.904 1 91.75 58 ALA B O 1
ATOM 1626 N N . ALA B 1 59 ? -4.215 17.484 -1.78 1 90.25 59 ALA B N 1
ATOM 1627 C CA . ALA B 1 59 ? -3.096 16.672 -1.314 1 90.25 59 ALA B CA 1
ATOM 1628 C C . ALA B 1 59 ? -3.365 15.188 -1.551 1 90.25 59 ALA B C 1
ATOM 1630 O O . ALA B 1 59 ? -2.465 14.445 -1.945 1 90.25 59 ALA B O 1
ATOM 1631 N N . THR B 1 60 ? -4.613 14.734 -1.344 1 90.31 60 THR B N 1
ATOM 1632 C CA . THR B 1 60 ? -4.902 13.305 -1.327 1 90.31 60 THR B CA 1
ATOM 1633 C C . THR B 1 60 ? -5.422 12.844 -2.686 1 90.31 60 THR B C 1
ATOM 1635 O O . THR B 1 60 ? -5.379 11.648 -2.998 1 90.31 60 THR B O 1
ATOM 1638 N N . GLY B 1 61 ? -6.051 13.766 -3.418 1 90.06 61 GLY B N 1
ATOM 1639 C CA . GLY B 1 61 ? -6.73 13.398 -4.652 1 90.06 61 GLY B CA 1
ATOM 1640 C C . GLY B 1 61 ? -8.109 12.805 -4.426 1 90.06 61 GLY B C 1
ATOM 1641 O O . GLY B 1 61 ? -8.773 12.391 -5.375 1 90.06 61 GLY B O 1
ATOM 1642 N N . LEU B 1 62 ? -8.516 12.742 -3.209 1 90.38 62 LEU B N 1
ATOM 1643 C CA . LEU B 1 62 ? -9.852 12.25 -2.887 1 90.38 62 LEU B CA 1
ATOM 1644 C C . LEU B 1 62 ? -10.906 13.32 -3.146 1 90.38 62 LEU B C 1
ATOM 1646 O O . LEU B 1 62 ? -10.633 14.508 -2.994 1 90.38 62 LEU B O 1
ATOM 1650 N N . ASP B 1 63 ? -12.062 12.883 -3.496 1 92.25 63 ASP B N 1
ATOM 1651 C CA . ASP B 1 63 ? -13.117 13.859 -3.74 1 92.25 63 ASP B CA 1
ATOM 1652 C C . ASP B 1 63 ? -13.719 14.359 -2.426 1 92.25 63 ASP B C 1
ATOM 1654 O O . ASP B 1 63 ? -13.516 13.75 -1.375 1 92.25 63 ASP B O 1
ATOM 1658 N N . ALA B 1 64 ? -14.414 15.438 -2.562 1 93.75 64 ALA B N 1
ATOM 1659 C CA . ALA B 1 64 ? -14.945 16.125 -1.389 1 93.75 64 ALA B CA 1
ATOM 1660 C C . ALA B 1 64 ? -15.914 15.234 -0.617 1 93.75 64 ALA B C 1
ATOM 1662 O O . ALA B 1 64 ? -15.969 15.289 0.613 1 93.75 64 ALA B O 1
ATOM 1663 N N . SER B 1 65 ? -16.672 14.445 -1.277 1 94.88 65 SER B N 1
ATOM 1664 C CA . SER B 1 65 ? -17.625 13.57 -0.603 1 94.88 65 SER B CA 1
ATOM 1665 C C . SER B 1 65 ? -16.922 12.562 0.29 1 94.88 65 SER B C 1
ATOM 1667 O O . SER B 1 65 ? -17.312 12.344 1.435 1 94.88 65 SER B O 1
ATOM 1669 N N . THR B 1 66 ? -15.852 12.008 -0.227 1 92.81 66 THR B N 1
ATOM 1670 C CA . THR B 1 66 ? -15.055 11.047 0.53 1 92.81 66 THR B CA 1
ATOM 1671 C C . THR B 1 66 ? -14.391 11.719 1.729 1 92.81 66 THR B C 1
ATOM 1673 O O . THR B 1 66 ? -14.438 11.195 2.844 1 92.81 66 THR B O 1
ATOM 1676 N N . LEU B 1 67 ? -13.852 12.852 1.491 1 95.06 67 LEU B N 1
ATOM 1677 C CA . LEU B 1 67 ? -13.141 13.547 2.559 1 95.06 67 LEU B CA 1
ATOM 1678 C C . LEU B 1 67 ? -14.117 14.039 3.627 1 95.06 67 LEU B C 1
ATOM 1680 O O . LEU B 1 67 ? -13.805 14 4.82 1 95.06 67 LEU B O 1
ATOM 1684 N N . ASN B 1 68 ? -15.211 14.5 3.199 1 95.19 68 ASN B N 1
ATOM 1685 C CA . ASN B 1 68 ? -16.219 14.898 4.172 1 95.19 68 ASN B CA 1
ATOM 1686 C C . ASN B 1 68 ? -16.625 13.734 5.07 1 95.19 68 ASN B C 1
ATOM 1688 O O . ASN B 1 68 ? -16.734 13.891 6.289 1 95.19 68 ASN B O 1
ATOM 1692 N N . ARG B 1 69 ? -16.812 12.625 4.488 1 95.75 69 ARG B N 1
ATOM 1693 C CA . ARG B 1 69 ? -17.172 11.438 5.262 1 95.75 69 ARG B CA 1
ATOM 1694 C C . ARG B 1 69 ? -16.031 11.055 6.215 1 95.75 69 ARG B C 1
ATOM 1696 O O . ARG B 1 69 ? -16.281 10.781 7.395 1 95.75 69 ARG B O 1
ATOM 1703 N N . GLN B 1 70 ? -14.875 11.023 5.758 1 94.56 70 GLN B N 1
ATOM 1704 C CA . GLN B 1 70 ? -13.734 10.602 6.566 1 94.56 70 GLN B CA 1
ATOM 1705 C C . GLN B 1 70 ? -13.453 11.609 7.684 1 94.56 70 GLN B C 1
ATOM 1707 O O . GLN B 1 70 ? -13.156 11.219 8.812 1 94.56 70 GLN B O 1
ATOM 1712 N N . THR B 1 71 ? -13.523 12.844 7.359 1 95.94 71 THR B N 1
ATOM 1713 C CA . THR B 1 71 ? -13.25 13.852 8.375 1 95.94 71 THR B CA 1
ATOM 1714 C C . THR B 1 71 ? -14.383 13.914 9.398 1 95.94 71 THR B C 1
ATOM 1716 O O . THR B 1 71 ? -14.148 14.18 10.578 1 95.94 71 THR B O 1
ATOM 1719 N N . ALA B 1 72 ? -15.602 13.703 8.945 1 96.06 72 ALA B N 1
ATOM 1720 C CA . ALA B 1 72 ? -16.719 13.594 9.883 1 96.06 72 ALA B CA 1
ATOM 1721 C C . ALA B 1 72 ? -16.484 12.453 10.867 1 96.06 72 ALA B C 1
ATOM 1723 O O . ALA B 1 72 ? -16.75 12.594 12.062 1 96.06 72 ALA B O 1
ATOM 1724 N N . ALA B 1 73 ? -16 11.352 10.375 1 96 73 ALA B N 1
ATOM 1725 C CA . ALA B 1 73 ? -15.695 10.211 11.234 1 96 73 ALA B CA 1
ATOM 1726 C C . ALA B 1 73 ? -14.602 10.555 12.242 1 96 73 ALA B C 1
ATOM 1728 O O . ALA B 1 73 ? -14.672 10.156 13.406 1 96 73 ALA B O 1
ATOM 1729 N N . LEU B 1 74 ? -13.602 11.297 11.867 1 96.88 74 LEU B N 1
ATOM 1730 C CA . LEU B 1 74 ? -12.531 11.734 12.758 1 96.88 74 LEU B CA 1
A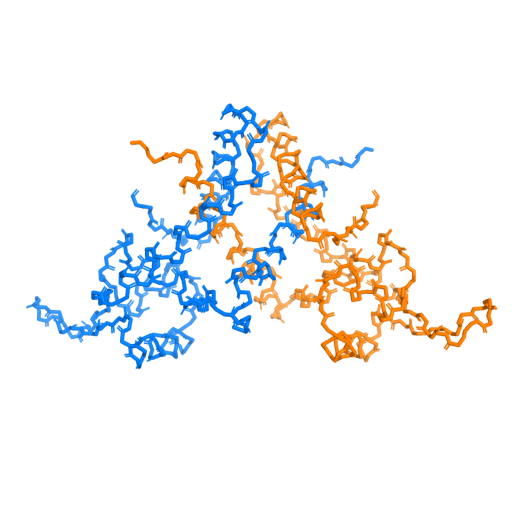TOM 1731 C C . LEU B 1 74 ? -13.078 12.641 13.852 1 96.88 74 LEU B C 1
ATOM 1733 O O . LEU B 1 74 ? -12.68 12.523 15.016 1 96.88 74 LEU B O 1
ATOM 1737 N N . ARG B 1 75 ? -13.914 13.516 13.453 1 96.94 75 ARG B N 1
ATOM 1738 C CA . ARG B 1 75 ? -14.492 14.445 14.414 1 96.94 75 ARG B CA 1
ATOM 1739 C C . ARG B 1 75 ? -15.391 13.719 15.406 1 96.94 75 ARG B C 1
ATOM 1741 O O . ARG B 1 75 ? -15.352 13.992 16.609 1 96.94 75 ARG B O 1
ATOM 1748 N N . LYS B 1 76 ? -16.188 12.836 14.883 1 96.5 76 LYS B N 1
ATOM 1749 C CA . LYS B 1 76 ? -17.062 12.039 15.742 1 96.5 76 LYS B CA 1
ATOM 1750 C C . LYS B 1 76 ? -16.25 11.25 16.766 1 96.5 76 LYS B C 1
ATOM 1752 O O . LYS B 1 76 ? -16.672 11.109 17.922 1 96.5 76 LYS B O 1
ATOM 1757 N N . ALA B 1 77 ? -15.094 10.82 16.391 1 96.12 77 ALA B N 1
ATOM 1758 C CA . ALA B 1 77 ? -14.211 10.062 17.266 1 96.12 77 ALA B CA 1
ATOM 1759 C C . ALA B 1 77 ? -13.336 10.984 18.094 1 96.12 77 ALA B C 1
ATOM 1761 O O . ALA B 1 77 ? -12.461 10.523 18.844 1 96.12 77 ALA B O 1
ATOM 1762 N N . GLU B 1 78 ? -13.469 12.289 17.906 1 97.31 78 GLU B N 1
ATOM 1763 C CA . GLU B 1 78 ? -12.773 13.344 18.641 1 97.31 78 GLU B CA 1
ATOM 1764 C C . GLU B 1 78 ? -11.281 13.344 18.328 1 97.31 78 GLU B C 1
ATOM 1766 O O . GLU B 1 78 ? -10.461 13.672 19.188 1 97.31 78 GLU B O 1
ATOM 1771 N N . LEU B 1 79 ? -10.953 12.953 17.188 1 97.88 79 LEU B N 1
ATOM 1772 C CA . LEU B 1 79 ? -9.562 12.906 16.75 1 97.88 79 LEU B CA 1
ATOM 1773 C C . LEU B 1 79 ? -9.18 14.195 16.047 1 97.88 79 LEU B C 1
ATOM 1775 O O . LEU B 1 79 ? -7.992 14.508 15.914 1 97.88 79 LEU B O 1
ATOM 1779 N N . ALA B 1 80 ? -10.102 14.891 15.539 1 97.62 80 ALA B N 1
ATOM 1780 C CA . ALA B 1 80 ? -9.914 16.172 14.867 1 97.62 80 ALA B CA 1
ATOM 1781 C C . ALA B 1 80 ? -11.023 17.156 15.227 1 97.62 80 ALA B C 1
ATOM 1783 O O . ALA B 1 80 ? -12.07 16.75 15.75 1 97.62 80 ALA B O 1
ATOM 1784 N N . GLU B 1 81 ? -10.82 18.375 14.969 1 96.06 81 GLU B N 1
ATOM 1785 C CA . GLU B 1 81 ? -11.812 19.406 15.242 1 96.06 81 GLU B CA 1
ATOM 1786 C C . GLU B 1 81 ? -11.797 20.484 14.164 1 96.06 81 GLU B C 1
ATOM 1788 O O . GLU B 1 81 ? -10.758 20.734 13.547 1 96.06 81 GLU B O 1
ATOM 1793 N N . ARG B 1 82 ? -12.969 21 14 1 92.56 82 ARG B N 1
ATOM 1794 C CA . ARG B 1 82 ? -13.109 22.109 13.07 1 92.56 82 ARG B CA 1
ATOM 1795 C C . ARG B 1 82 ? -13.047 23.453 13.805 1 92.56 82 ARG B C 1
ATOM 1797 O O . ARG B 1 82 ? -13.492 23.547 14.953 1 92.56 82 ARG B O 1
ATOM 1804 N N . PHE B 1 83 ? -12.461 24.312 13.188 1 87.12 83 PHE B N 1
ATOM 1805 C CA . PHE B 1 83 ? -12.461 25.641 13.773 1 87.12 83 PHE B CA 1
ATOM 1806 C C . PHE B 1 83 ? -12.562 26.719 12.695 1 87.12 83 PHE B C 1
ATOM 1808 O O . PHE B 1 83 ? -12.273 26.453 11.523 1 87.12 83 PHE B O 1
ATOM 1815 N N . ASP B 1 84 ? -13.32 27.781 13.133 1 76.38 84 ASP B N 1
ATOM 1816 C CA . ASP B 1 84 ? -13.461 28.922 12.219 1 76.38 84 ASP B CA 1
ATOM 1817 C C . ASP B 1 84 ? -12.117 29.578 11.961 1 76.38 84 ASP B C 1
ATOM 1819 O O . ASP B 1 84 ? -11.281 29.703 12.867 1 76.38 84 ASP B O 1
ATOM 1823 N N . ASP B 1 85 ? -11.789 29.688 10.688 1 66.19 85 ASP B N 1
ATOM 1824 C CA . ASP B 1 85 ? -10.555 30.391 10.344 1 66.19 85 ASP B CA 1
ATOM 1825 C C . ASP B 1 85 ? -10.453 31.719 11.078 1 66.19 85 ASP B C 1
ATOM 1827 O O . ASP B 1 85 ? -11.312 32.594 10.914 1 66.19 85 ASP B O 1
ATOM 1831 N N . PRO B 1 86 ? -9.594 31.766 12.164 1 60.56 86 PRO B N 1
ATOM 1832 C CA . PRO B 1 86 ? -9.484 33.031 12.883 1 60.56 86 PRO B CA 1
ATOM 1833 C C . PRO B 1 86 ? -9.328 34.219 11.945 1 60.56 86 PRO B C 1
ATOM 1835 O O . PRO B 1 86 ? -9.68 35.344 12.305 1 60.56 86 PRO B O 1
ATOM 1838 N N . GLU B 1 87 ? -8.727 33.906 10.883 1 60.81 87 GLU B N 1
ATOM 1839 C CA . GLU B 1 87 ? -8.5 35.031 9.969 1 60.81 87 GLU B CA 1
ATOM 1840 C C . GLU B 1 87 ? -9.773 35.375 9.219 1 60.81 87 GLU B C 1
ATOM 1842 O O . GLU B 1 87 ? -9.766 36.281 8.359 1 60.81 87 GLU B O 1
ATOM 1847 N N . GLY B 1 88 ? -10.875 34.844 9.664 1 56.5 88 GLY B N 1
ATOM 1848 C CA . GLY B 1 88 ? -12.164 35.344 9.188 1 56.5 88 GLY B CA 1
ATOM 1849 C C . GLY B 1 88 ? -12.617 34.625 7.922 1 56.5 88 GLY B C 1
ATOM 1850 O O . GLY B 1 88 ? -13.578 35.062 7.277 1 56.5 88 GLY B O 1
ATOM 1851 N N . GLY B 1 89 ? -11.828 33.781 7.453 1 57.59 89 GLY B N 1
ATOM 1852 C CA . GLY B 1 89 ? -12.297 33.219 6.184 1 57.59 89 GLY B CA 1
ATOM 1853 C C . GLY B 1 89 ? -13.336 32.156 6.344 1 57.59 89 GLY B C 1
ATOM 1854 O O . GLY B 1 89 ? -13.492 31.578 7.426 1 57.59 89 GLY B O 1
ATOM 1855 N N . PRO B 1 90 ? -14.344 32.25 5.418 1 53.84 90 PRO B N 1
ATOM 1856 C CA . PRO B 1 90 ? -15.516 31.359 5.477 1 53.84 90 PRO B CA 1
ATOM 1857 C C . PRO B 1 90 ? -15.141 29.891 5.625 1 53.84 90 PRO B C 1
ATOM 1859 O O . PRO B 1 90 ? -15.969 29.062 6.035 1 53.84 90 PRO B O 1
ATOM 1862 N N . ALA B 1 91 ? -13.859 29.594 5.234 1 64.75 91 ALA B N 1
ATOM 1863 C CA . ALA B 1 91 ? -13.617 28.156 5.125 1 64.75 91 ALA B CA 1
ATOM 1864 C C . ALA B 1 91 ? -13.234 27.547 6.477 1 64.75 91 ALA B C 1
ATOM 1866 O O . ALA B 1 91 ? -12.422 28.125 7.207 1 64.75 91 ALA B O 1
ATOM 1867 N N . ARG B 1 92 ? -14.086 26.625 6.996 1 83.94 92 ARG B N 1
ATOM 1868 C CA . ARG B 1 92 ? -13.805 25.875 8.219 1 83.94 92 ARG B CA 1
ATOM 1869 C C . ARG B 1 92 ? -12.648 24.906 8.023 1 83.94 92 ARG B C 1
ATOM 1871 O O . ARG B 1 92 ? -12.594 24.188 7.02 1 83.94 92 ARG B O 1
ATOM 1878 N N . LYS B 1 93 ? -11.578 25.172 8.766 1 92.38 93 LYS B N 1
ATOM 1879 C CA . LYS B 1 93 ? -10.406 24.297 8.695 1 92.38 93 LYS B CA 1
ATOM 1880 C C . LYS B 1 93 ? -10.477 23.188 9.734 1 92.38 93 LYS B C 1
ATOM 1882 O O . LYS B 1 93 ? -11.195 23.312 10.734 1 92.38 93 LYS B O 1
ATOM 1887 N N . LEU B 1 94 ? -9.812 22.141 9.359 1 95.81 94 LEU B N 1
ATOM 1888 C CA . LEU B 1 94 ? -9.688 20.984 10.242 1 95.81 94 LEU B CA 1
ATOM 1889 C C . LEU B 1 94 ? -8.289 20.891 10.828 1 95.81 94 LEU B C 1
ATOM 1891 O O . LEU B 1 94 ? -7.297 21.094 10.125 1 95.81 94 LEU B O 1
ATOM 1895 N N . ARG B 1 95 ? -8.18 20.609 12.102 1 96.19 95 ARG B N 1
ATOM 1896 C CA . ARG B 1 95 ? -6.898 20.359 12.75 1 96.19 95 ARG B CA 1
ATOM 1897 C C . ARG B 1 95 ? -6.977 19.125 13.648 1 96.19 95 ARG B C 1
ATOM 1899 O O . ARG B 1 95 ? -8.062 18.672 13.992 1 96.19 95 ARG B O 1
ATOM 1906 N N . LEU B 1 96 ? -5.812 18.641 14 1 96.19 96 LEU B N 1
ATOM 1907 C CA . LEU B 1 96 ? -5.742 17.562 14.984 1 96.19 96 LEU B CA 1
ATOM 1908 C C . LEU B 1 96 ? -6.191 18.062 16.359 1 96.19 96 LEU B C 1
ATOM 1910 O O . LEU B 1 96 ? -5.816 19.156 16.781 1 96.19 96 LEU B O 1
ATOM 1914 N N . SER B 1 97 ? -7.035 17.188 16.953 1 97.44 97 SER B N 1
ATOM 1915 C CA . SER B 1 97 ? -7.258 17.422 18.375 1 97.44 97 SER B CA 1
ATOM 1916 C C . SER B 1 97 ? -6.094 16.891 19.219 1 97.44 97 SER B C 1
ATOM 1918 O O . SER B 1 97 ? -5.207 16.219 18.688 1 97.44 97 SER B O 1
ATOM 1920 N N . GLU B 1 98 ? -6.09 17.266 20.516 1 97.5 98 GLU B N 1
ATOM 1921 C CA . GLU B 1 98 ? -5.094 16.688 21.422 1 97.5 98 GLU B CA 1
ATOM 1922 C C . GLU B 1 98 ? -5.215 15.172 21.469 1 97.5 98 GLU B C 1
ATOM 1924 O O . GLU B 1 98 ? -4.207 14.461 21.438 1 97.5 98 GLU B O 1
ATOM 1929 N N . HIS B 1 99 ? -6.434 14.742 21.547 1 97.19 99 HIS B N 1
ATOM 1930 C CA . HIS B 1 99 ? -6.691 13.305 21.547 1 97.19 99 HIS B CA 1
ATOM 1931 C C . HIS B 1 99 ? -6.234 12.664 20.234 1 97.19 99 HIS B C 1
ATOM 1933 O O . HIS B 1 99 ? 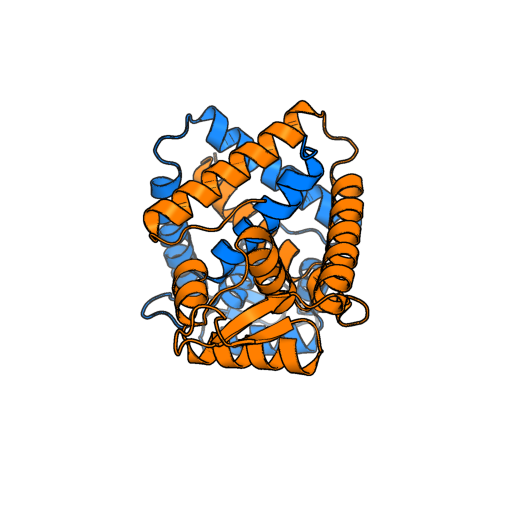-5.652 11.578 20.25 1 97.19 99 HIS B O 1
ATOM 1939 N N . GLY B 1 100 ? -6.457 13.359 19.156 1 97.31 100 GLY B N 1
ATOM 1940 C CA . GLY B 1 100 ? -6 12.891 17.859 1 97.31 100 GLY B CA 1
ATOM 1941 C C . GLY B 1 100 ? -4.488 12.766 17.766 1 97.31 100 GLY B C 1
ATOM 1942 O O . GLY B 1 100 ? -3.971 11.797 17.219 1 97.31 100 GLY B O 1
ATOM 1943 N N . GLN B 1 101 ? -3.836 13.734 18.344 1 97.94 101 GLN B N 1
ATOM 1944 C CA . GLN B 1 101 ? -2.377 13.703 18.359 1 97.94 101 GLN B CA 1
ATOM 1945 C C . GLN B 1 101 ? -1.869 12.523 19.188 1 97.94 101 GLN B C 1
ATOM 1947 O O . GLN B 1 101 ? -0.936 11.828 18.766 1 97.94 101 GLN B O 1
ATOM 1952 N N . GLN B 1 102 ? -2.467 12.305 20.281 1 97.06 102 GLN B N 1
ATOM 1953 C CA . GLN B 1 102 ? -2.068 11.211 21.156 1 97.06 102 GLN B CA 1
ATOM 1954 C C . GLN B 1 102 ? -2.252 9.859 20.469 1 97.06 102 GLN B C 1
ATOM 1956 O O . GLN B 1 102 ? -1.362 9.008 20.5 1 97.06 102 GLN B O 1
ATOM 1961 N N . GLN B 1 103 ? -3.418 9.68 19.828 1 96 103 GLN B N 1
ATOM 1962 C CA . GLN B 1 103 ? -3.695 8.422 19.141 1 96 103 GLN B CA 1
ATOM 1963 C C . GLN B 1 103 ? -2.75 8.219 17.969 1 96 103 GLN B C 1
ATOM 1965 O O . GLN B 1 103 ? -2.287 7.102 17.719 1 96 103 GLN B O 1
ATOM 1970 N N . LEU B 1 104 ? -2.486 9.273 17.281 1 96.06 104 LEU B N 1
ATOM 1971 C CA . LEU B 1 104 ? -1.558 9.203 16.156 1 96.06 104 LEU B CA 1
ATOM 1972 C C . LEU B 1 104 ? -0.158 8.82 16.625 1 96.06 104 LEU B C 1
ATOM 1974 O O . LEU B 1 104 ? 0.486 7.953 16.031 1 96.06 104 LEU B O 1
ATOM 1978 N N . ASP B 1 105 ? 0.283 9.453 17.672 1 96.19 105 ASP B N 1
ATOM 1979 C CA . ASP B 1 105 ? 1.607 9.164 18.219 1 96.19 105 ASP B CA 1
ATOM 1980 C C . ASP B 1 105 ? 1.718 7.707 18.656 1 96.19 105 ASP B C 1
ATOM 1982 O O . ASP B 1 105 ? 2.73 7.051 18.406 1 96.19 105 ASP B O 1
ATOM 1986 N N . GLU B 1 106 ? 0.685 7.25 19.297 1 94.88 106 GLU B N 1
ATOM 1987 C CA . GLU B 1 106 ? 0.681 5.871 19.766 1 94.88 106 GLU B CA 1
ATOM 1988 C C . GLU B 1 106 ? 0.726 4.883 18.609 1 94.88 106 GLU B C 1
ATOM 1990 O O . GLU B 1 106 ? 1.519 3.939 18.625 1 94.88 106 GLU B O 1
ATOM 1995 N N . GLU B 1 107 ? -0.132 5.086 17.641 1 93.5 107 GLU B N 1
ATOM 1996 C CA . GLU B 1 107 ? -0.164 4.211 16.469 1 93.5 107 GLU B CA 1
ATOM 1997 C C . GLU B 1 107 ? 1.159 4.254 15.719 1 93.5 107 GLU B C 1
ATOM 1999 O O . GLU B 1 107 ? 1.671 3.217 15.289 1 93.5 107 GLU B O 1
ATOM 2004 N N . ARG B 1 108 ? 1.665 5.41 15.562 1 93.81 108 ARG B N 1
ATOM 2005 C CA . ARG B 1 108 ? 2.918 5.598 14.836 1 93.81 108 ARG B CA 1
ATOM 2006 C C . ARG B 1 108 ? 4.078 4.922 15.562 1 93.81 108 ARG B C 1
ATOM 2008 O O . ARG B 1 108 ? 4.926 4.285 14.93 1 93.81 108 ARG B O 1
ATOM 2015 N N . GLN B 1 109 ? 4.094 5.086 16.828 1 94.44 109 GLN B N 1
ATOM 2016 C CA . GLN B 1 109 ? 5.156 4.445 17.594 1 94.44 109 GLN B CA 1
ATOM 2017 C C . GLN B 1 109 ? 5.066 2.926 17.5 1 94.44 109 GLN B C 1
ATOM 2019 O O . GLN B 1 109 ? 6.086 2.244 17.391 1 94.44 109 GLN B O 1
ATOM 2024 N N . ALA B 1 110 ? 3.859 2.393 17.562 1 91.56 110 ALA B N 1
ATOM 2025 C CA . ALA B 1 110 ? 3.678 0.955 17.391 1 91.56 110 ALA B CA 1
ATOM 2026 C C . ALA B 1 110 ? 4.184 0.501 16.016 1 91.56 110 ALA B C 1
ATOM 2028 O O . ALA B 1 110 ? 4.832 -0.541 15.906 1 91.56 110 ALA B O 1
ATOM 2029 N N . SER B 1 111 ? 3.916 1.259 15 1 90.81 111 SER B N 1
ATOM 2030 C CA . SER B 1 111 ? 4.387 0.973 13.648 1 90.81 111 SER B CA 1
ATOM 2031 C C . SER B 1 111 ? 5.91 1.015 13.578 1 90.81 111 SER B C 1
ATOM 2033 O O . SER B 1 111 ? 6.531 0.126 12.992 1 90.81 111 SER B O 1
ATOM 2035 N N . ARG B 1 112 ? 6.473 1.997 14.18 1 93.62 112 ARG B N 1
ATOM 2036 C CA . ARG B 1 112 ? 7.922 2.162 14.164 1 93.62 112 ARG B CA 1
ATOM 2037 C C . ARG B 1 112 ? 8.609 1.028 14.922 1 93.62 112 ARG B C 1
ATOM 2039 O O . ARG B 1 112 ? 9.656 0.532 14.492 1 93.62 112 ARG B O 1
ATOM 2046 N N . ASP B 1 113 ? 8.008 0.631 16.031 1 93.62 113 ASP B N 1
ATOM 2047 C CA . ASP B 1 113 ? 8.555 -0.492 16.781 1 93.62 113 ASP B CA 1
ATOM 2048 C C . ASP B 1 113 ? 8.523 -1.776 15.953 1 93.62 113 ASP B C 1
ATOM 2050 O O . ASP B 1 113 ? 9.5 -2.531 15.938 1 93.62 113 ASP B O 1
ATOM 2054 N N . SER B 1 114 ? 7.418 -2.01 15.289 1 90.06 114 SER B N 1
ATOM 2055 C CA . SER B 1 114 ? 7.277 -3.191 14.445 1 90.06 114 SER B CA 1
ATOM 2056 C C . SER B 1 114 ? 8.273 -3.164 13.289 1 90.06 114 SER B C 1
ATOM 2058 O O . SER B 1 114 ? 8.891 -4.184 12.969 1 90.06 114 SER B O 1
ATOM 2060 N N . LEU B 1 115 ? 8.43 -1.989 12.688 1 92.12 115 LEU B N 1
ATOM 2061 C CA . LEU B 1 115 ? 9.359 -1.817 11.578 1 92.12 115 LEU B CA 1
ATOM 2062 C C . LEU B 1 115 ? 10.797 -2.029 12.047 1 92.12 115 LEU B C 1
ATOM 2064 O O . LEU B 1 115 ? 11.594 -2.654 11.344 1 92.12 115 LEU B O 1
ATOM 2068 N N . ALA B 1 116 ? 11.094 -1.471 13.195 1 93.88 116 ALA B N 1
ATOM 2069 C CA . ALA B 1 116 ? 12.43 -1.641 13.75 1 93.88 116 ALA B CA 1
ATOM 2070 C C . ALA B 1 116 ? 12.766 -3.117 13.938 1 93.88 116 ALA B C 1
ATOM 2072 O O . ALA B 1 116 ? 13.875 -3.555 13.633 1 93.88 116 ALA B O 1
ATOM 2073 N N . ASP B 1 117 ? 11.773 -3.865 14.391 1 92.69 117 ASP B N 1
ATOM 2074 C CA . ASP B 1 117 ? 11.953 -5.305 14.555 1 92.69 117 ASP B CA 1
ATOM 2075 C C . ASP B 1 117 ? 12.156 -5.992 13.203 1 92.69 117 ASP B C 1
ATOM 2077 O O . ASP B 1 117 ? 12.992 -6.887 13.078 1 92.69 117 ASP B O 1
ATOM 2081 N N . LEU B 1 118 ? 11.438 -5.555 12.25 1 91.81 118 LEU B N 1
ATOM 2082 C CA . LEU B 1 118 ? 11.43 -6.152 10.914 1 91.81 118 LEU B CA 1
ATOM 2083 C C . LEU B 1 118 ? 12.789 -5.98 10.242 1 91.81 118 LEU B C 1
ATOM 2085 O O . LEU B 1 118 ? 13.266 -6.887 9.555 1 91.81 118 LEU B O 1
ATOM 2089 N N . VAL B 1 119 ? 13.445 -4.855 10.445 1 94.25 119 VAL B N 1
ATOM 2090 C CA . VAL B 1 119 ? 14.672 -4.559 9.719 1 94.25 119 VAL B CA 1
ATOM 2091 C C . VAL B 1 119 ? 15.859 -4.562 10.672 1 94.25 119 VAL B C 1
ATOM 2093 O O . VAL B 1 119 ? 16.891 -3.943 10.398 1 94.25 119 VAL B O 1
ATOM 2096 N N . ASP B 1 120 ? 15.711 -5.16 11.766 1 93.38 120 ASP B N 1
ATOM 2097 C CA . ASP B 1 120 ? 16.688 -5.125 12.852 1 93.38 120 ASP B CA 1
ATOM 2098 C C . ASP B 1 120 ? 18.047 -5.645 12.383 1 93.38 120 ASP B C 1
ATOM 2100 O O . ASP B 1 120 ? 19.094 -5.16 12.828 1 93.38 120 ASP B O 1
ATOM 2104 N N . ASP B 1 121 ? 18.094 -6.543 11.461 1 95.31 121 ASP B N 1
ATOM 2105 C CA . ASP B 1 121 ? 19.344 -7.156 11.039 1 95.31 121 ASP B CA 1
ATOM 2106 C C . ASP B 1 121 ? 19.938 -6.422 9.836 1 95.31 121 ASP B C 1
ATOM 2108 O O . ASP B 1 121 ? 21 -6.797 9.328 1 95.31 121 ASP B O 1
ATOM 2112 N N . TRP B 1 122 ? 19.25 -5.395 9.336 1 96.69 122 TRP B N 1
ATOM 2113 C CA . TRP B 1 122 ? 19.766 -4.613 8.219 1 96.69 122 TRP B CA 1
ATOM 2114 C C . TRP B 1 122 ? 20.891 -3.684 8.664 1 96.69 122 TRP B C 1
ATOM 2116 O O . TRP B 1 122 ? 20.781 -3.037 9.711 1 96.69 122 TRP B O 1
ATOM 2126 N N . PRO B 1 123 ? 21.969 -3.545 7.887 1 97.25 123 PRO B N 1
ATOM 2127 C CA . PRO B 1 123 ? 22.891 -2.428 8.133 1 97.25 123 PRO B CA 1
ATOM 2128 C C . PRO B 1 123 ? 22.203 -1.069 8.047 1 97.25 123 PRO B C 1
ATOM 2130 O O . PRO B 1 123 ? 21.266 -0.895 7.254 1 97.25 123 PRO B O 1
ATOM 2133 N N . GLU B 1 124 ? 22.656 -0.148 8.844 1 96.56 124 GLU B N 1
ATOM 2134 C CA . GLU B 1 124 ? 22.094 1.196 8.844 1 96.56 124 GLU B CA 1
ATOM 2135 C C . GLU B 1 124 ? 22.094 1.794 7.438 1 96.56 124 GLU B C 1
ATOM 2137 O O . GLU B 1 124 ? 21.172 2.521 7.066 1 96.56 124 GLU B O 1
ATOM 2142 N N . GLU B 1 125 ? 23.109 1.469 6.664 1 97 125 GLU B N 1
ATOM 2143 C CA . GLU B 1 125 ? 23.203 1.975 5.297 1 97 125 GLU B CA 1
ATOM 2144 C C . GLU B 1 125 ? 22.031 1.486 4.449 1 97 125 GLU B C 1
ATOM 2146 O O . GLU B 1 125 ? 21.484 2.242 3.641 1 97 125 GLU B O 1
ATOM 2151 N N . ASP B 1 126 ? 21.594 0.236 4.605 1 97.69 126 ASP B N 1
ATOM 2152 C CA . ASP B 1 126 ? 20.469 -0.31 3.852 1 97.69 126 ASP B CA 1
ATOM 2153 C C . ASP B 1 126 ? 19.156 0.34 4.277 1 97.69 126 ASP B C 1
ATOM 2155 O O . ASP B 1 126 ? 18.312 0.629 3.439 1 97.69 126 ASP B O 1
ATOM 2159 N N . ARG B 1 127 ? 19.031 0.589 5.617 1 97.56 127 ARG B N 1
ATOM 2160 C CA . ARG B 1 127 ? 17.844 1.253 6.121 1 97.56 127 ARG B CA 1
ATOM 2161 C C . ARG B 1 127 ? 17.703 2.66 5.547 1 97.56 127 ARG B C 1
ATOM 2163 O O . ARG B 1 127 ? 16.641 3.047 5.07 1 97.56 127 ARG B O 1
ATOM 2170 N N . SER B 1 128 ? 18.797 3.361 5.578 1 97.69 128 SER B N 1
ATOM 2171 C CA . SER B 1 128 ? 18.812 4.727 5.062 1 97.69 128 SER B CA 1
ATOM 2172 C C . SER B 1 128 ? 18.547 4.75 3.561 1 97.69 128 SER B C 1
ATOM 2174 O O . SER B 1 128 ? 17.812 5.609 3.068 1 97.69 128 SER B O 1
ATOM 2176 N N . GLN B 1 129 ? 19.141 3.807 2.861 1 97.75 129 GLN B N 1
ATOM 2177 C CA . GLN B 1 129 ? 18.938 3.723 1.419 1 97.75 129 GLN B CA 1
ATOM 2178 C C . GLN B 1 129 ? 17.484 3.377 1.088 1 97.75 129 GLN B C 1
ATOM 2180 O O . GLN B 1 129 ? 16.922 3.916 0.137 1 97.75 129 GLN B O 1
ATOM 2185 N N . PHE B 1 130 ? 16.922 2.469 1.834 1 98.12 130 PHE B N 1
ATOM 2186 C CA . PHE B 1 130 ? 15.523 2.107 1.614 1 98.12 130 PHE B CA 1
ATOM 2187 C C . PHE B 1 130 ? 14.617 3.316 1.802 1 98.12 130 PHE B C 1
ATOM 2189 O O . PHE B 1 130 ? 13.773 3.607 0.946 1 98.12 130 PHE B O 1
ATOM 2196 N N . ALA B 1 131 ? 14.828 4.082 2.908 1 97.69 131 ALA B N 1
ATOM 2197 C CA . ALA B 1 131 ? 14.055 5.297 3.168 1 97.69 131 ALA B CA 1
ATOM 2198 C C . ALA B 1 131 ? 14.203 6.293 2.02 1 97.69 131 ALA B C 1
ATOM 2200 O O . ALA B 1 131 ? 13.211 6.891 1.58 1 97.69 131 ALA B O 1
ATOM 2201 N N . GLU B 1 132 ? 15.383 6.438 1.552 1 97.69 132 GLU B N 1
ATOM 2202 C CA . GLU B 1 132 ? 15.664 7.406 0.497 1 97.69 132 GLU B CA 1
ATOM 2203 C C . GLU B 1 132 ? 14.992 7.008 -0.813 1 97.69 132 GLU B C 1
ATOM 2205 O O . GLU B 1 132 ? 14.43 7.855 -1.508 1 97.69 132 GLU B O 1
ATOM 2210 N N . LEU B 1 133 ? 15.062 5.742 -1.204 1 97.94 133 LEU B N 1
ATOM 2211 C CA . LEU B 1 133 ? 14.484 5.285 -2.463 1 97.94 133 LEU B CA 1
ATOM 2212 C C . LEU B 1 133 ? 12.961 5.324 -2.408 1 97.94 133 LEU B C 1
ATOM 2214 O O . LEU B 1 133 ? 12.312 5.648 -3.404 1 97.94 133 LEU B O 1
ATOM 2218 N N . LEU B 1 134 ? 12.375 4.977 -1.216 1 96.94 134 LEU B N 1
ATOM 2219 C CA . LEU B 1 134 ? 10.938 5.172 -1.027 1 96.94 134 LEU B CA 1
ATOM 2220 C C . LEU B 1 134 ? 10.555 6.633 -1.236 1 96.94 134 LEU B C 1
ATOM 2222 O O . LEU B 1 134 ? 9.594 6.93 -1.949 1 96.94 134 LEU B O 1
ATOM 2226 N N . ALA B 1 135 ? 11.336 7.539 -0.637 1 96.94 135 ALA B N 1
ATOM 2227 C CA . ALA B 1 135 ? 11.062 8.969 -0.738 1 96.94 135 ALA B CA 1
ATOM 2228 C C . ALA B 1 135 ? 11.164 9.445 -2.186 1 96.94 135 ALA B C 1
ATOM 2230 O O . ALA B 1 135 ? 10.336 10.242 -2.641 1 96.94 135 ALA B O 1
ATOM 2231 N N . ARG B 1 136 ? 12.148 8.969 -2.855 1 96.75 136 ARG B N 1
ATOM 2232 C CA . ARG B 1 136 ? 12.328 9.352 -4.25 1 96.75 136 ARG B CA 1
ATOM 2233 C C . ARG B 1 136 ? 11.156 8.891 -5.105 1 96.75 136 ARG B C 1
ATOM 2235 O O . ARG B 1 136 ? 10.68 9.625 -5.969 1 96.75 136 ARG B O 1
ATOM 2242 N N . CYS B 1 137 ? 10.742 7.676 -4.906 1 95.38 137 CYS B N 1
ATOM 2243 C CA . CYS B 1 137 ? 9.578 7.152 -5.617 1 95.38 137 CYS B CA 1
ATOM 2244 C C . CYS B 1 137 ? 8.336 7.988 -5.332 1 95.38 137 CYS B C 1
ATOM 2246 O O . CYS B 1 137 ? 7.605 8.352 -6.25 1 95.38 137 CYS B O 1
ATOM 2248 N N . ASN B 1 138 ? 8.133 8.289 -4.039 1 94.88 138 ASN B N 1
ATOM 2249 C CA . ASN B 1 138 ? 6.977 9.086 -3.641 1 94.88 138 ASN B CA 1
ATOM 2250 C C . ASN B 1 138 ? 7.016 10.477 -4.262 1 94.88 138 ASN B C 1
ATOM 2252 O O . ASN B 1 138 ? 5.996 10.984 -4.727 1 94.88 138 ASN B O 1
ATOM 2256 N N . ARG B 1 139 ? 8.141 11.094 -4.289 1 94.56 139 ARG B N 1
ATOM 2257 C CA . ARG B 1 139 ? 8.273 12.43 -4.859 1 94.56 139 ARG B CA 1
ATOM 2258 C C . ARG B 1 139 ? 8 12.414 -6.359 1 94.56 139 ARG B C 1
ATOM 2260 O O . ARG B 1 139 ? 7.395 13.352 -6.891 1 94.56 139 ARG B O 1
ATOM 2267 N N . ALA B 1 140 ? 8.492 11.391 -7.023 1 93.62 140 ALA B N 1
ATOM 2268 C CA . ALA B 1 140 ? 8.211 11.266 -8.445 1 93.62 140 ALA B CA 1
ATOM 2269 C C . ALA B 1 140 ? 6.711 11.141 -8.703 1 93.62 140 ALA B C 1
ATOM 2271 O O . ALA B 1 140 ? 6.188 11.742 -9.648 1 93.62 140 ALA B O 1
ATOM 2272 N N . LEU B 1 141 ? 6.035 10.359 -7.891 1 91.88 141 LEU B N 1
ATOM 2273 C CA . LEU B 1 141 ? 4.59 10.203 -8.008 1 91.88 141 LEU B CA 1
ATOM 2274 C C . LEU B 1 141 ? 3.879 11.531 -7.742 1 91.88 141 LEU B C 1
ATOM 2276 O O . LEU B 1 141 ? 2.918 11.875 -8.438 1 91.88 141 LEU B O 1
ATOM 2280 N N . GLU B 1 142 ? 4.324 12.258 -6.742 1 91.81 142 GLU B N 1
ATOM 2281 C CA . GLU B 1 142 ? 3.766 13.57 -6.418 1 91.81 142 GLU B CA 1
ATOM 2282 C C . GLU B 1 142 ? 3.945 14.547 -7.574 1 91.81 142 GLU B C 1
ATOM 2284 O O . GLU B 1 142 ? 3.02 15.281 -7.922 1 91.81 142 GLU B O 1
ATOM 2289 N N . GLU B 1 143 ? 5.074 14.547 -8.141 1 92.19 143 GLU B N 1
ATOM 2290 C CA . GLU B 1 143 ? 5.352 15.414 -9.281 1 92.19 143 GLU B CA 1
ATOM 2291 C C . GLU B 1 143 ? 4.453 15.07 -10.469 1 92.19 143 GLU B C 1
ATOM 2293 O O . GLU B 1 143 ? 3.926 15.969 -11.133 1 92.19 143 GLU B O 1
ATOM 2298 N N . ARG B 1 144 ? 4.254 13.836 -10.711 1 88.25 144 ARG B N 1
ATOM 2299 C CA . ARG B 1 144 ? 3.441 13.375 -11.828 1 88.25 144 ARG B CA 1
ATOM 2300 C C . ARG B 1 144 ? 1.973 13.727 -11.625 1 88.25 144 ARG B C 1
ATOM 2302 O O . ARG B 1 144 ? 1.278 14.109 -12.57 1 88.25 144 ARG B O 1
ATOM 2309 N N . SER B 1 145 ? 1.521 13.609 -10.445 1 87.19 145 SER B N 1
ATOM 2310 C CA . SER B 1 145 ? 0.112 13.844 -10.148 1 87.19 145 SER B CA 1
ATOM 2311 C C . SER B 1 145 ? -0.148 15.32 -9.844 1 87.19 145 SER B C 1
ATOM 2313 O O . SER B 1 145 ? -1.293 15.773 -9.891 1 87.19 145 SER B O 1
ATOM 2315 N N . GLY B 1 146 ? 0.92 16.031 -9.477 1 90.31 146 GLY B N 1
ATOM 2316 C CA . GLY B 1 146 ? 0.772 17.406 -9.039 1 90.31 146 GLY B CA 1
ATOM 2317 C C . GLY B 1 146 ? 0.242 17.531 -7.625 1 90.31 146 GLY B C 1
ATOM 2318 O O . GLY B 1 146 ? -0.2 18.609 -7.215 1 90.31 146 GLY B O 1
ATOM 2319 N N . ARG B 1 147 ? 0.23 16.406 -6.926 1 91 147 ARG B N 1
ATOM 2320 C CA . ARG B 1 147 ? -0.245 16.359 -5.543 1 91 147 ARG B CA 1
ATOM 2321 C C . ARG B 1 147 ? 0.914 16.172 -4.57 1 91 147 ARG B C 1
ATOM 2323 O O . ARG B 1 147 ? 1.499 15.086 -4.5 1 91 147 ARG B O 1
ATOM 2330 N N . TYR B 1 148 ? 1.188 17.188 -3.834 1 91.75 148 TYR B N 1
ATOM 2331 C CA . TYR B 1 148 ? 2.371 17.172 -2.98 1 91.75 148 TYR B CA 1
ATOM 2332 C C . TYR B 1 148 ? 1.988 16.953 -1.522 1 91.75 148 TYR B C 1
ATOM 2334 O O . TYR B 1 148 ? 1.091 17.625 -1.002 1 91.75 148 TYR B O 1
ATOM 2342 N N . TRP B 1 149 ? 2.645 16.047 -0.911 1 91.81 149 TRP B N 1
ATOM 2343 C CA . TRP B 1 149 ? 2.414 15.711 0.491 1 91.81 149 TRP B CA 1
ATOM 2344 C C . TRP B 1 149 ? 3.428 16.422 1.39 1 91.81 149 TRP B C 1
ATOM 2346 O O . TRP B 1 149 ? 4.621 16.438 1.09 1 91.81 149 TRP B O 1
ATOM 2356 N N . PRO B 1 150 ? 2.883 16.969 2.443 1 92.88 150 PRO B N 1
ATOM 2357 C CA . PRO B 1 150 ? 3.83 17.594 3.371 1 92.88 150 PRO B CA 1
ATOM 2358 C C . PRO B 1 150 ? 4.652 16.578 4.148 1 92.88 150 PRO B C 1
ATOM 2360 O O . PRO B 1 150 ? 4.191 15.453 4.383 1 92.88 150 PRO B O 1
ATOM 2363 N N . ARG B 1 151 ? 5.867 16.906 4.449 1 91.56 151 ARG B N 1
ATOM 2364 C CA . ARG B 1 151 ? 6.727 16.109 5.309 1 91.56 151 ARG B CA 1
ATOM 2365 C C . ARG B 1 151 ? 7.012 16.828 6.625 1 91.56 151 ARG B C 1
ATOM 2367 O O . ARG B 1 151 ? 7.102 18.047 6.66 1 91.56 151 ARG B O 1
ATOM 2374 N N . PRO B 1 152 ? 7.035 15.984 7.742 1 82.75 152 PRO B N 1
ATOM 2375 C CA . PRO B 1 152 ? 7.367 16.641 9.016 1 82.75 152 PRO B CA 1
ATOM 2376 C C . PRO B 1 152 ? 8.758 17.266 9.016 1 82.75 152 PRO B C 1
ATOM 2378 O O . PRO B 1 152 ? 9.633 16.844 8.242 1 82.75 152 PRO B O 1
#

Radius of gyration: 20.33 Å; Cα contacts (8 Å, |Δi|>4): 380; chains: 2; bounding box: 42×72×42 Å

Solvent-accessible surface area (backbone atoms only — not comparable to full-atom values): 16142 Å² total; per-residue (Å²): 127,83,46,47,56,55,43,33,48,53,31,46,52,54,47,32,49,45,56,51,56,36,60,64,28,29,35,82,48,92,75,49,87,48,42,51,69,53,48,52,49,52,50,47,27,67,40,60,36,66,37,35,69,69,54,47,25,54,41,69,69,49,53,65,71,58,48,51,52,54,50,48,52,34,36,75,70,47,29,27,44,73,40,74,34,86,87,65,48,89,60,57,25,36,33,69,26,72,58,23,48,52,50,48,50,51,50,49,50,53,50,39,54,52,48,47,63,61,49,61,87,52,54,68,67,56,44,41,48,47,24,50,50,42,41,51,52,46,51,42,52,20,62,73,69,69,25,63,74,69,67,120,126,80,46,46,56,55,41,34,48,54,30,46,52,52,47,29,48,46,60,57,53,37,40,70,34,53,49,9,65,84,67,33,89,48,50,60,70,52,48,54,51,52,50,47,29,65,40,61,35,66,37,34,69,70,54,47,24,53,42,70,70,47,52,67,70,59,48,50,53,54,51,49,51,34,37,75,70,46,28,28,45,75,42,73,34,85,85,64,48,89,59,55,26,34,32,69,25,73,59,22,49,52,50,49,51,53,52,49,48,53,50,39,54,53,49,47,63,60,48,60,89,52,54,68,67,56,44,43,49,48,24,49,50,41,40,51,54,45,50,42,52,21,63,73,70,69,25,64,74,68,66,120

pLDDT: mean 87.37, std 15.86, range [35.69, 98.12]

Secondary structure (DSSP, 8-state):
---HHHHHHHHHHHHHHHHHHSTTT-TTSTT-SS-HHHHHHHHHHHHH-SB-HHHHHHHH---HHHHHHHHHHHHHTTSEEEEE-TT--SPEEEEE-HHHHHHHHHHHHHHHHHHHHHTTTS-HHHHHHHHHHHHHHHHHHHHHHT------/---HHHHHHHHHHHHHHHHHHSTTTSGGGTT-SS-HHHHHHHHHHHHH-SB-HHHHHHHH---HHHHHHHHHHHHHTTSEEEEE-TT--S-EEEEE-HHHHHHHHHHHHHHHHHHHHHTTTS-HHHHHHHHHHHHHHHHHHHHHHT------